Protein AF-D4ZJT2-F1 (afdb_monomer)

Mean predicted aligned error: 14.81 Å

Sequence (216 aa):
MASLSAKAKIELGSLLVNQDELAGLLALLPKEHLSNYPLLQKELFIKNPNTKNYNKALKDGNFSKNEYRDRIFARLDIFAYEIACSMNTDHLVERVILMAGDDMSIIDELQIEDIGAEVIQRVLMDLSANVRKQVQPKGDHPFLAERGRIDHKFWRHADKAHAAFVEGYSTQAALDAWCQLNLNTRCPQSFIRWTKSHEDPRSVMEWVEYAAREQA

Foldseek 3Di:
DDDDDPVRVVVVVVLVVVVVVVLVVVQPDDPVVCVVPVVSNVCSQVVDPVNVVVVVCCVVPVDHPVVVVVVVVVVVVVVLVVLLVVDPLVVLVVLVCVPQVPNVVVVVVDDCVSSDPVSVVVSVVRSVVSVVVVPPDPPPPLLNDPDDDDPLLCLLCLQVLLVVCVVPLLDQVSSQVVCCVPSVDGDDPVSSVVCVVPVGLVVVVVSVVSSPDDDD

Secondary structure (DSSP, 8-state):
-PPPPHHHHHHHHHHHH-HHHHHHHHTTS-GGGGTT-HHHHHHHHHH-HHHHHHHHHHHTTSS-HHHHHHHHHHHHHHHHHHHHTTS--HHHHHHHHHHHTT-HHHHHH--HHHH-HHHHHHHHHHHHHHHHHHHS-S---TTS-SSS---HHHHTTHHHHHHHHHTT--SHHHHHHHHHHHTSSPPPHHHHHHHHHSS-GGG-HHHHHHHH----

Radius of gyration: 25.69 Å; Cα contacts (8 Å, |Δi|>4): 124; chains: 1; bounding box: 57×56×59 Å

Structure (mmCIF, N/CA/C/O backbone):
data_AF-D4ZJT2-F1
#
_entry.id   AF-D4ZJT2-F1
#
loop_
_atom_site.group_PDB
_atom_site.id
_atom_site.type_symbol
_atom_site.label_atom_id
_atom_site.label_alt_id
_atom_site.label_comp_id
_atom_site.label_asym_id
_atom_site.label_entity_id
_atom_site.label_seq_id
_atom_site.pdbx_PDB_ins_code
_atom_site.Cartn_x
_atom_site.Cartn_y
_atom_site.Cartn_z
_atom_site.occupancy
_atom_site.B_iso_or_equiv
_atom_site.auth_seq_id
_atom_site.auth_comp_id
_atom_site.auth_asym_id
_atom_site.auth_atom_id
_atom_site.pdbx_PDB_model_num
ATOM 1 N N . MET A 1 1 ? 24.023 16.356 -9.517 1.00 46.50 1 MET A N 1
ATOM 2 C CA . MET A 1 1 ? 22.643 16.829 -9.771 1.00 46.50 1 MET A CA 1
ATOM 3 C C . MET A 1 1 ? 22.127 16.107 -10.997 1.00 46.50 1 MET A C 1
ATOM 5 O O . MET A 1 1 ? 22.803 16.156 -12.017 1.00 46.50 1 MET A O 1
ATOM 9 N N . ALA A 1 2 ? 20.989 15.422 -10.900 1.00 50.62 2 ALA A N 1
ATOM 10 C CA . ALA A 1 2 ? 20.346 14.836 -12.071 1.00 50.62 2 ALA A CA 1
ATOM 11 C C . ALA A 1 2 ? 19.917 15.963 -13.028 1.00 50.62 2 ALA A C 1
ATOM 13 O O . ALA A 1 2 ? 19.271 16.925 -12.609 1.00 50.62 2 ALA A O 1
ATOM 14 N N . SER A 1 3 ? 20.325 15.885 -14.294 1.00 75.94 3 SER A N 1
ATOM 15 C CA . SER A 1 3 ? 19.923 16.860 -15.309 1.00 75.94 3 SER A CA 1
ATOM 16 C C . SER A 1 3 ? 18.517 16.519 -15.790 1.00 75.94 3 SER A C 1
ATOM 18 O O . SER A 1 3 ? 18.300 15.456 -16.367 1.00 75.94 3 SER A O 1
ATOM 20 N N . LEU A 1 4 ? 17.559 17.416 -15.555 1.00 81.69 4 LEU A N 1
ATOM 21 C CA . LEU A 1 4 ? 16.195 17.253 -16.055 1.00 81.69 4 LEU A CA 1
ATOM 22 C C . LEU A 1 4 ? 16.169 17.302 -17.591 1.00 81.69 4 LEU A C 1
ATOM 24 O O . LEU A 1 4 ? 16.852 18.127 -18.212 1.00 81.69 4 LEU A O 1
ATOM 28 N N . SER A 1 5 ? 15.336 16.454 -18.199 1.00 90.69 5 SER A N 1
ATOM 29 C CA . SER A 1 5 ? 15.063 16.499 -19.639 1.00 90.69 5 SER A CA 1
ATOM 30 C C . SER A 1 5 ? 14.426 17.838 -20.035 1.00 90.69 5 SER A C 1
ATOM 32 O O . SER A 1 5 ? 13.847 18.539 -19.204 1.00 90.69 5 SER A O 1
ATOM 34 N N . ALA A 1 6 ? 14.508 18.213 -21.316 1.00 88.00 6 ALA A N 1
ATOM 35 C CA . ALA A 1 6 ? 13.924 19.470 -21.796 1.00 88.00 6 ALA A CA 1
ATOM 36 C C . ALA A 1 6 ? 12.411 19.560 -21.515 1.00 88.00 6 ALA A C 1
ATOM 38 O O . ALA A 1 6 ? 11.928 20.613 -21.112 1.00 88.00 6 ALA A O 1
ATOM 39 N N . LYS A 1 7 ? 11.687 18.441 -21.645 1.00 86.12 7 LYS A N 1
ATOM 40 C CA . LYS A 1 7 ? 10.256 18.356 -21.316 1.00 86.12 7 LYS A CA 1
ATOM 41 C C . LYS A 1 7 ? 10.005 18.538 -19.817 1.00 86.12 7 LYS A C 1
ATOM 43 O O . LYS A 1 7 ? 9.212 19.393 -19.445 1.00 86.12 7 LYS A O 1
ATOM 48 N N . ALA A 1 8 ? 10.764 17.842 -18.968 1.00 87.25 8 ALA A N 1
ATOM 49 C CA . ALA A 1 8 ? 10.643 17.970 -17.514 1.00 87.25 8 ALA A CA 1
ATOM 50 C C . ALA A 1 8 ? 10.973 19.391 -17.018 1.00 87.25 8 ALA A C 1
ATOM 52 O O . ALA A 1 8 ? 10.360 19.880 -16.074 1.00 87.25 8 ALA A O 1
ATOM 53 N N . LYS A 1 9 ? 11.911 20.095 -17.670 1.00 87.19 9 LYS A N 1
ATOM 54 C CA . LYS A 1 9 ? 12.203 21.511 -17.378 1.00 87.19 9 LYS A CA 1
ATOM 55 C C . LYS A 1 9 ? 11.035 22.432 -17.727 1.00 87.19 9 LYS A C 1
ATOM 57 O O . LYS A 1 9 ? 10.788 23.380 -16.988 1.00 87.19 9 LYS A O 1
ATOM 62 N N . ILE A 1 10 ? 10.336 22.165 -18.830 1.00 90.00 10 ILE A N 1
ATOM 63 C CA . ILE A 1 10 ? 9.152 22.931 -19.241 1.00 90.00 10 ILE A CA 1
ATOM 64 C C . ILE A 1 10 ? 8.001 22.693 -18.256 1.00 90.00 10 ILE A C 1
ATOM 66 O O . ILE A 1 10 ? 7.397 23.659 -17.801 1.00 90.00 10 ILE A O 1
ATOM 70 N N . GLU A 1 11 ? 7.744 21.442 -17.869 1.00 87.50 11 GLU A N 1
ATOM 71 C CA . GLU A 1 11 ? 6.718 21.095 -16.872 1.00 87.50 11 GLU A CA 1
ATOM 72 C C . GLU A 1 11 ? 7.017 21.722 -15.504 1.00 87.50 11 GLU A C 1
ATOM 74 O O . GLU A 1 11 ? 6.151 22.366 -14.913 1.00 87.50 11 GLU A O 1
ATOM 79 N N . LE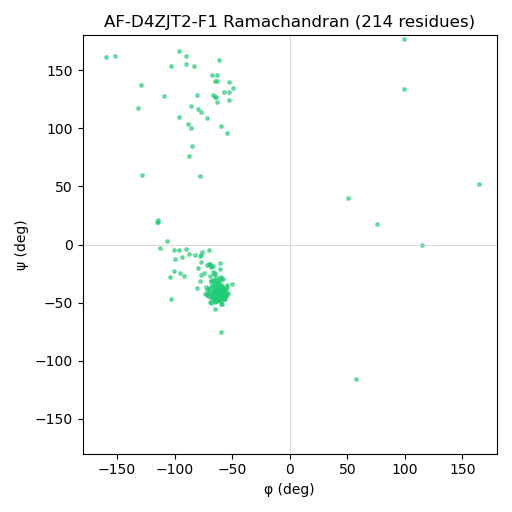U A 1 12 ? 8.267 21.628 -15.036 1.00 87.81 12 LEU A N 1
ATOM 80 C CA . LEU A 1 12 ? 8.698 22.290 -13.806 1.00 87.81 12 LEU A CA 1
ATOM 81 C C . LEU A 1 12 ? 8.547 23.814 -13.906 1.00 87.81 12 LEU A C 1
ATOM 83 O O . LEU A 1 12 ? 8.068 24.444 -12.969 1.00 87.81 12 LEU A O 1
ATOM 87 N N . GLY A 1 13 ? 8.923 24.411 -15.040 1.00 88.19 13 GLY A N 1
ATOM 88 C CA . GLY A 1 13 ? 8.736 25.839 -15.292 1.00 88.19 13 GLY A CA 1
ATOM 89 C C . GLY A 1 13 ? 7.264 26.252 -15.230 1.00 88.19 13 GLY A C 1
ATOM 90 O O . GLY A 1 13 ? 6.940 27.253 -14.596 1.00 88.19 13 GLY A O 1
ATOM 91 N N . SER A 1 14 ? 6.370 25.452 -15.815 1.00 90.19 14 SER A N 1
ATOM 92 C CA . SER A 1 14 ? 4.920 25.666 -15.755 1.00 90.19 14 SER A CA 1
ATOM 93 C C . SER A 1 14 ? 4.401 25.623 -14.317 1.00 90.19 14 SER A C 1
ATOM 95 O O . SER A 1 14 ? 3.669 26.520 -13.905 1.00 90.19 14 SER A O 1
ATOM 97 N N . LEU A 1 15 ? 4.828 24.633 -13.526 1.00 89.00 15 LEU A N 1
ATOM 98 C CA . LEU A 1 15 ? 4.449 24.507 -12.115 1.00 89.00 15 LEU A CA 1
ATOM 99 C C . LEU A 1 15 ? 4.957 25.669 -11.256 1.00 89.00 15 LEU A C 1
ATOM 101 O O . LEU A 1 15 ? 4.246 26.144 -10.379 1.00 89.00 15 LEU A O 1
ATOM 105 N N . LEU A 1 16 ? 6.172 26.161 -11.509 1.00 87.50 16 LEU A N 1
ATOM 106 C CA . LEU A 1 16 ? 6.724 27.305 -10.775 1.00 87.50 16 LEU A CA 1
ATOM 107 C C . LEU A 1 16 ? 5.959 28.608 -11.054 1.00 87.50 16 LEU A C 1
ATOM 109 O O . LEU A 1 16 ? 5.879 29.471 -10.1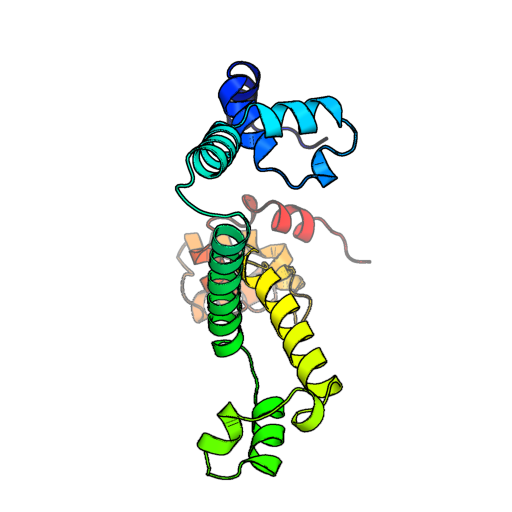78 1.00 87.50 16 LEU A O 1
ATOM 113 N N . VAL A 1 17 ? 5.398 28.751 -12.258 1.00 88.88 17 VAL A N 1
ATOM 114 C CA . VAL A 1 17 ? 4.553 29.894 -12.631 1.00 88.88 17 VAL A CA 1
ATOM 115 C C . VAL A 1 17 ? 3.123 29.715 -12.107 1.00 88.88 17 VAL A C 1
ATOM 117 O O . VAL A 1 17 ? 2.524 30.683 -11.638 1.00 88.88 17 VAL A O 1
ATOM 120 N N . ASN A 1 18 ? 2.585 28.491 -12.119 1.00 87.50 18 ASN A N 1
ATOM 121 C CA . ASN A 1 18 ? 1.259 28.173 -11.590 1.00 87.50 18 ASN A CA 1
ATOM 122 C C . ASN A 1 18 ? 1.303 27.837 -10.088 1.00 87.50 18 ASN A C 1
ATOM 124 O O . ASN A 1 18 ? 1.207 26.681 -9.668 1.00 87.50 18 ASN A O 1
ATOM 128 N N . GLN A 1 19 ? 1.444 28.878 -9.266 1.00 82.31 19 GLN A N 1
ATOM 129 C CA . GLN A 1 19 ? 1.634 28.739 -7.818 1.00 82.31 19 GLN A CA 1
ATOM 130 C C . GLN A 1 19 ? 0.473 28.037 -7.095 1.00 82.31 19 GLN A C 1
ATOM 132 O O . GLN A 1 19 ? 0.714 27.378 -6.085 1.00 82.31 19 GLN A O 1
ATOM 137 N N . ASP A 1 20 ? -0.759 28.135 -7.601 1.00 84.50 20 ASP A N 1
ATOM 138 C CA . ASP A 1 20 ? -1.928 27.483 -6.996 1.00 84.50 20 ASP A CA 1
ATOM 139 C C . ASP A 1 20 ? -1.900 25.963 -7.192 1.00 84.50 20 ASP A C 1
ATOM 141 O O . ASP A 1 20 ? -2.152 25.200 -6.256 1.00 84.50 20 ASP A O 1
ATOM 145 N N . GLU A 1 21 ? -1.543 25.513 -8.395 1.00 84.19 21 GLU A N 1
ATOM 146 C CA . GLU A 1 21 ? -1.369 24.094 -8.706 1.00 84.19 21 GLU A CA 1
ATOM 147 C C . GLU A 1 21 ? -0.197 23.505 -7.918 1.00 84.19 21 GLU A C 1
ATOM 149 O O . GL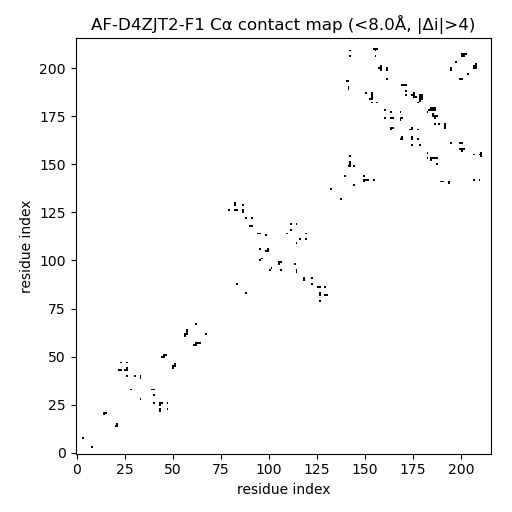U A 1 21 ? -0.332 22.459 -7.278 1.00 84.19 21 GLU A O 1
ATOM 154 N N . LEU A 1 22 ? 0.924 24.229 -7.869 1.00 86.81 22 LEU A N 1
ATOM 155 C CA . LEU A 1 22 ? 2.075 23.851 -7.059 1.00 86.81 22 LEU A CA 1
ATOM 156 C C . LEU A 1 22 ? 1.714 23.753 -5.572 1.00 86.81 22 LEU A C 1
ATOM 158 O O . LEU A 1 22 ? 2.068 22.773 -4.920 1.00 86.81 22 LEU A O 1
ATOM 162 N N . ALA A 1 23 ? 0.979 24.723 -5.026 1.00 85.81 23 ALA A N 1
ATOM 163 C CA . ALA A 1 23 ? 0.510 24.676 -3.644 1.00 85.81 23 ALA A CA 1
ATOM 164 C C . ALA A 1 23 ? -0.410 23.469 -3.395 1.00 85.81 23 ALA A C 1
ATOM 166 O O . ALA A 1 23 ? -0.280 22.797 -2.371 1.00 85.81 23 ALA A O 1
ATOM 167 N N . GLY A 1 24 ? -1.301 23.153 -4.340 1.00 84.44 24 GLY A N 1
ATOM 168 C CA . GLY A 1 24 ? -2.143 21.959 -4.289 1.00 84.44 24 GLY A CA 1
ATOM 169 C C . GLY A 1 24 ? -1.326 20.670 -4.191 1.00 84.44 24 GLY A C 1
ATOM 170 O O . GLY A 1 24 ? -1.589 19.847 -3.315 1.00 84.44 24 GLY A O 1
ATOM 171 N N . LEU A 1 25 ? -0.294 20.529 -5.026 1.00 85.69 25 LEU A N 1
ATOM 172 C CA . LEU A 1 25 ? 0.604 19.371 -5.018 1.00 85.69 25 LEU A CA 1
ATOM 173 C C . LEU A 1 25 ? 1.429 19.288 -3.729 1.00 85.69 25 LEU A C 1
ATOM 175 O O . LEU A 1 25 ? 1.495 18.232 -3.101 1.00 85.69 25 LEU A O 1
ATOM 179 N N . LEU A 1 26 ? 2.012 20.407 -3.292 1.00 89.06 26 LEU A N 1
ATOM 180 C CA . LEU A 1 26 ? 2.804 20.467 -2.061 1.00 89.06 26 LEU A CA 1
ATOM 181 C C . LEU A 1 26 ? 1.968 20.141 -0.816 1.00 89.06 26 LEU A C 1
ATOM 183 O O . LEU A 1 26 ? 2.491 19.559 0.132 1.00 89.06 26 LEU A O 1
ATOM 187 N N . ALA A 1 27 ? 0.674 20.477 -0.810 1.00 87.00 27 ALA A N 1
ATOM 188 C CA . ALA A 1 27 ? -0.228 20.174 0.301 1.00 87.00 27 ALA A CA 1
ATOM 189 C C . ALA A 1 27 ? -0.514 18.669 0.474 1.00 87.00 27 ALA A C 1
ATOM 191 O O . ALA A 1 27 ? -0.971 18.267 1.544 1.00 87.00 27 ALA A O 1
ATOM 192 N N . LEU A 1 28 ? -0.266 17.854 -0.558 1.00 86.69 28 LEU A N 1
ATOM 193 C CA . LEU A 1 28 ? -0.462 16.400 -0.535 1.00 86.69 28 LEU A CA 1
ATOM 194 C C . LEU A 1 28 ? 0.806 15.627 -0.153 1.00 86.69 28 LEU A C 1
ATOM 196 O O . LEU A 1 28 ? 0.731 14.423 0.095 1.00 86.69 28 LEU A O 1
ATOM 200 N N . LEU A 1 29 ? 1.963 16.291 -0.104 1.00 85.56 29 LEU A N 1
ATOM 201 C CA . LEU A 1 29 ? 3.210 15.641 0.280 1.00 85.56 29 LEU A CA 1
ATOM 202 C C . LEU A 1 29 ? 3.189 15.234 1.762 1.00 85.56 29 LEU A C 1
ATOM 204 O O . LEU A 1 29 ? 2.652 15.970 2.600 1.00 85.56 29 LEU A O 1
ATOM 208 N N . PRO A 1 30 ? 3.830 14.103 2.117 1.00 83.44 30 PRO A N 1
ATOM 209 C CA . PRO A 1 30 ? 4.096 13.777 3.510 1.00 83.44 30 PRO A CA 1
ATOM 210 C C . PRO A 1 30 ? 4.803 14.937 4.217 1.00 83.44 30 PRO A C 1
ATOM 212 O O . PRO A 1 30 ? 5.673 15.614 3.658 1.00 83.44 30 PRO A O 1
ATOM 215 N N . LYS A 1 31 ? 4.400 15.181 5.464 1.00 80.06 31 LYS A N 1
ATOM 216 C CA . LYS A 1 31 ? 4.790 16.361 6.245 1.00 80.06 31 LYS A CA 1
ATOM 217 C C . LYS A 1 31 ? 6.302 16.487 6.413 1.00 80.06 31 LYS A C 1
ATOM 219 O O . LYS A 1 31 ? 6.824 17.595 6.513 1.00 80.06 31 LYS A O 1
ATOM 224 N N . GLU A 1 32 ? 6.984 15.356 6.423 1.00 86.19 32 GLU A N 1
ATOM 225 C CA . GLU A 1 32 ? 8.414 15.198 6.629 1.00 86.19 32 GLU A CA 1
ATOM 226 C C . GLU A 1 32 ? 9.220 15.845 5.491 1.00 86.19 32 GLU A C 1
ATOM 228 O O . GLU A 1 32 ? 10.284 16.416 5.741 1.00 86.19 32 GLU A O 1
ATOM 233 N N . HIS A 1 33 ? 8.683 15.853 4.264 1.00 85.56 33 HIS A N 1
ATOM 234 C CA . HIS A 1 33 ? 9.339 16.449 3.093 1.00 85.56 33 HIS A CA 1
ATOM 235 C C . HIS A 1 33 ? 9.357 17.983 3.114 1.00 85.56 33 HIS A C 1
ATOM 237 O O . HIS A 1 33 ? 10.158 18.594 2.412 1.00 85.56 33 HIS A O 1
ATOM 243 N N . LEU A 1 34 ? 8.511 18.612 3.937 1.00 87.75 34 LEU A N 1
ATOM 244 C CA . LEU A 1 34 ? 8.467 20.064 4.141 1.00 87.75 34 LEU A CA 1
ATOM 245 C C . LEU A 1 34 ? 8.868 20.463 5.569 1.00 87.75 34 LEU A C 1
ATOM 247 O O . LEU A 1 34 ? 8.571 21.574 6.005 1.00 87.75 34 LEU A O 1
ATOM 251 N N . SER A 1 35 ? 9.567 19.585 6.295 1.00 89.06 35 SER A N 1
ATOM 252 C CA . SER A 1 35 ? 10.006 19.810 7.683 1.00 89.06 35 SER A CA 1
ATOM 253 C C . SER A 1 35 ? 10.808 21.104 7.874 1.00 89.06 35 SER A C 1
ATOM 255 O O . SER A 1 35 ? 10.631 21.797 8.874 1.00 89.06 35 SER A O 1
ATOM 257 N N . ASN A 1 36 ? 11.617 21.487 6.882 1.00 93.38 36 ASN A N 1
ATOM 258 C CA . ASN A 1 36 ? 12.394 22.732 6.893 1.00 93.38 36 ASN A CA 1
ATOM 259 C C . ASN A 1 36 ? 11.558 23.996 6.596 1.00 93.38 36 ASN A C 1
ATOM 261 O O . ASN A 1 36 ? 12.069 25.109 6.702 1.00 93.38 36 ASN A O 1
ATOM 265 N N . TYR A 1 37 ? 10.278 23.849 6.235 1.00 91.31 37 TYR A N 1
ATOM 266 C CA . TYR A 1 37 ? 9.381 24.939 5.833 1.00 91.31 37 TYR A CA 1
ATOM 267 C C . TYR A 1 37 ? 8.055 24.921 6.626 1.00 91.31 37 TYR A C 1
ATOM 269 O O . TYR A 1 37 ? 6.971 24.838 6.038 1.00 91.31 37 TYR A O 1
ATOM 277 N N . PRO A 1 38 ? 8.086 25.044 7.967 1.00 90.75 38 PRO A N 1
ATOM 278 C CA . PRO A 1 38 ? 6.904 24.864 8.820 1.00 90.75 38 PRO A CA 1
ATOM 279 C C . PRO A 1 38 ? 5.793 25.900 8.572 1.00 90.75 38 PRO A C 1
ATOM 281 O O . PRO A 1 38 ? 4.606 25.587 8.680 1.00 90.75 38 PRO A O 1
ATOM 284 N N . LEU A 1 39 ? 6.153 27.137 8.208 1.00 91.25 39 LEU A N 1
ATOM 285 C CA . LEU A 1 39 ? 5.176 28.178 7.863 1.00 91.25 39 LEU A CA 1
ATOM 286 C C . LEU A 1 39 ? 4.431 27.843 6.570 1.00 91.25 39 LEU A C 1
ATOM 288 O O . LEU A 1 39 ? 3.207 27.952 6.525 1.00 91.25 39 LEU A O 1
ATOM 292 N N . LEU A 1 40 ? 5.163 27.384 5.551 1.00 88.38 40 LEU A N 1
ATOM 293 C CA . LEU A 1 40 ? 4.583 26.943 4.286 1.00 88.38 40 LEU A CA 1
ATOM 294 C C . LEU A 1 40 ? 3.638 25.765 4.526 1.00 88.38 40 LEU A C 1
ATOM 296 O O . LEU A 1 40 ? 2.499 25.799 4.082 1.00 88.38 40 LEU A O 1
ATOM 300 N N . GLN A 1 41 ? 4.061 24.771 5.306 1.00 89.00 41 GLN A N 1
ATOM 301 C CA . GLN A 1 41 ? 3.227 23.624 5.660 1.00 89.00 41 GLN A CA 1
ATOM 302 C C . GLN A 1 41 ? 1.903 24.039 6.324 1.00 89.00 41 GLN A C 1
ATOM 304 O O . GLN A 1 41 ? 0.835 23.534 5.966 1.00 8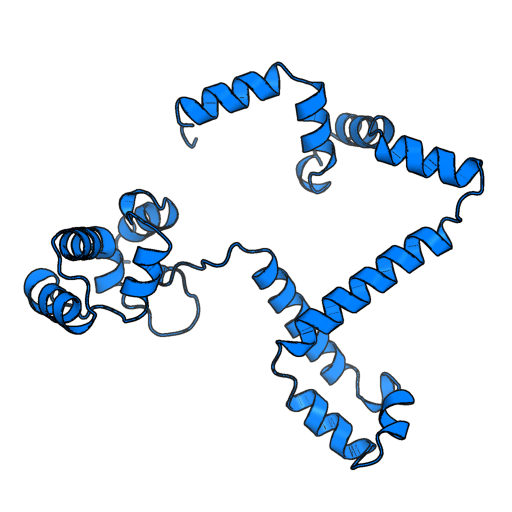9.00 41 GLN A O 1
ATOM 309 N N . LYS A 1 42 ? 1.958 24.975 7.280 1.00 89.06 42 LYS A N 1
ATOM 310 C CA . LYS A 1 42 ? 0.765 25.495 7.958 1.00 89.06 42 LYS A CA 1
ATOM 311 C C . LYS A 1 42 ? -0.165 26.220 6.982 1.00 89.06 42 LYS A C 1
ATOM 313 O O . LYS A 1 42 ? -1.370 25.971 6.993 1.00 89.06 42 LYS A O 1
ATOM 318 N N . GLU A 1 43 ? 0.384 27.093 6.143 1.00 89.50 43 GLU A N 1
ATOM 319 C CA . GLU A 1 43 ? -0.375 27.847 5.141 1.00 89.50 43 GLU A CA 1
ATOM 320 C C . GLU A 1 43 ? -1.027 26.929 4.103 1.00 89.50 43 GLU A C 1
ATOM 322 O O . GLU A 1 43 ? -2.224 27.064 3.847 1.00 89.50 43 GLU A O 1
ATOM 327 N N . LEU A 1 44 ? -0.285 25.953 3.569 1.00 90.44 44 LEU A N 1
ATOM 328 C CA . LEU A 1 44 ? -0.794 24.957 2.623 1.00 90.44 44 LEU A CA 1
ATOM 329 C C . LEU A 1 44 ? -1.981 24.191 3.210 1.00 90.44 44 LEU A C 1
ATOM 331 O O . LEU A 1 44 ? -3.013 24.051 2.556 1.00 90.44 44 LEU A O 1
ATOM 335 N N . PHE A 1 45 ? -1.881 23.761 4.471 1.00 87.00 45 PHE A N 1
ATOM 336 C CA . PHE A 1 45 ? -2.964 23.048 5.141 1.00 87.00 45 PHE A CA 1
ATOM 337 C C . PHE A 1 45 ? -4.210 23.923 5.350 1.00 87.00 45 PHE A C 1
ATOM 339 O O . PHE A 1 45 ? -5.321 23.484 5.057 1.00 87.00 45 PHE A O 1
ATOM 346 N N . ILE A 1 46 ? -4.041 25.158 5.841 1.00 86.31 46 ILE A N 1
ATOM 347 C CA . ILE A 1 46 ? -5.152 26.084 6.130 1.00 86.31 46 ILE A CA 1
ATOM 348 C C . ILE A 1 46 ? -5.842 26.546 4.843 1.00 86.31 46 ILE A C 1
ATOM 350 O O . ILE A 1 46 ? -7.069 26.689 4.805 1.00 86.31 46 ILE A O 1
ATOM 354 N N . LYS A 1 47 ? -5.067 26.820 3.791 1.00 85.81 47 LYS A N 1
ATOM 355 C CA . LYS A 1 47 ? -5.600 27.345 2.533 1.00 85.81 47 LYS A CA 1
ATOM 356 C C . LYS A 1 47 ? -6.222 26.272 1.650 1.00 85.81 47 LYS A C 1
ATOM 358 O O . LYS A 1 47 ? -7.072 26.644 0.837 1.00 85.81 47 LYS A O 1
ATOM 363 N N . ASN A 1 48 ? -5.885 24.996 1.856 1.00 87.38 48 ASN A N 1
ATOM 364 C CA . ASN A 1 48 ? -6.447 23.878 1.105 1.00 87.38 48 ASN A CA 1
ATOM 365 C C . ASN A 1 48 ? -7.996 23.899 1.135 1.00 87.38 48 ASN A C 1
ATOM 367 O O . ASN A 1 48 ? -8.592 23.905 2.222 1.00 87.38 48 ASN A O 1
ATOM 371 N N . PRO A 1 49 ? -8.668 23.897 -0.034 1.00 88.81 49 PRO A N 1
ATOM 372 C CA . PRO A 1 49 ? -10.128 23.932 -0.117 1.00 88.81 49 PRO A CA 1
ATOM 373 C C . PRO A 1 49 ? -10.817 22.807 0.664 1.00 88.81 49 PRO A C 1
ATOM 375 O O . PRO A 1 49 ? -11.821 23.052 1.332 1.00 88.81 49 PRO A O 1
ATOM 378 N N . ASN A 1 50 ? -10.252 21.597 0.662 1.00 90.81 50 ASN A N 1
ATOM 379 C CA . ASN A 1 50 ? -10.836 20.450 1.355 1.00 90.81 50 ASN A CA 1
ATOM 380 C C . ASN A 1 50 ? -10.750 20.604 2.876 1.00 90.81 50 ASN A C 1
ATOM 382 O O . ASN A 1 50 ? -11.714 20.293 3.572 1.00 90.81 50 ASN A O 1
ATOM 386 N N . THR A 1 51 ? -9.662 21.175 3.400 1.00 91.00 51 THR A N 1
ATOM 387 C CA . THR A 1 51 ? -9.552 21.507 4.830 1.00 91.00 51 THR A CA 1
ATOM 388 C C . THR A 1 51 ? -10.589 22.552 5.240 1.00 91.00 51 THR A C 1
ATOM 390 O O . THR A 1 51 ? -11.211 22.437 6.300 1.00 91.00 51 THR A O 1
ATOM 393 N N . LYS A 1 52 ? -10.812 23.578 4.408 1.00 93.12 52 LYS A N 1
ATOM 394 C CA . LYS A 1 52 ? -11.849 24.592 4.657 1.00 93.12 52 LYS A CA 1
ATOM 395 C C . LYS A 1 52 ? -13.244 23.970 4.659 1.00 93.12 52 LYS A C 1
ATOM 397 O O . LYS A 1 52 ? -14.006 24.217 5.592 1.00 93.12 52 LYS A O 1
ATOM 402 N N . ASN A 1 53 ? -13.543 23.134 3.668 1.00 94.44 53 ASN A N 1
ATOM 403 C CA . ASN A 1 53 ? -14.824 22.440 3.547 1.00 94.44 53 ASN A CA 1
ATOM 404 C C . ASN A 1 53 ? -15.069 21.487 4.721 1.00 94.44 53 ASN A C 1
ATOM 406 O O . ASN A 1 53 ? -16.157 21.497 5.286 1.00 94.44 53 ASN A O 1
ATOM 410 N N . TYR A 1 54 ? -14.049 20.741 5.150 1.00 95.00 54 TYR A N 1
ATOM 411 C CA . TYR A 1 54 ? -14.106 19.889 6.337 1.00 95.00 54 TYR A CA 1
ATOM 412 C C . TYR A 1 54 ? -14.435 20.694 7.601 1.00 95.00 54 TYR A C 1
ATOM 414 O O . TYR A 1 54 ? -15.385 20.381 8.315 1.00 95.00 54 TYR A O 1
ATOM 422 N N . ASN A 1 55 ? -13.703 21.783 7.858 1.00 94.75 55 ASN A N 1
ATOM 423 C CA . ASN A 1 55 ? -13.949 22.622 9.033 1.00 94.75 55 ASN A CA 1
ATOM 424 C C . ASN A 1 55 ? -15.322 23.300 8.995 1.00 94.75 55 ASN A C 1
ATOM 426 O O . ASN A 1 55 ? -15.936 23.489 10.043 1.00 94.75 55 ASN A O 1
ATOM 430 N N . LYS A 1 56 ? -15.796 23.678 7.805 1.00 96.38 56 LYS A N 1
ATOM 431 C CA . LYS A 1 56 ? -17.145 24.207 7.616 1.00 96.38 56 LYS A CA 1
ATOM 432 C C . LYS A 1 56 ? -18.195 23.136 7.924 1.00 96.38 56 LYS A C 1
ATOM 434 O O . LYS A 1 56 ? -19.058 23.385 8.749 1.00 96.38 56 LYS A O 1
ATOM 439 N N . ALA A 1 57 ? -18.065 21.934 7.366 1.00 96.25 57 ALA A N 1
ATOM 440 C CA . ALA A 1 57 ? -18.990 20.827 7.605 1.00 96.25 57 ALA A CA 1
ATOM 441 C C . ALA A 1 57 ? -19.089 20.433 9.091 1.00 96.25 57 ALA A C 1
ATOM 443 O O . ALA A 1 57 ? -20.181 20.126 9.561 1.00 96.25 57 ALA A O 1
ATOM 444 N N . LEU A 1 58 ? -17.982 20.515 9.842 1.00 96.56 58 LEU A N 1
ATOM 445 C CA . LEU A 1 58 ? -17.995 20.334 11.298 1.00 96.56 58 LEU A CA 1
ATOM 446 C C . LEU A 1 58 ? -18.780 21.430 12.032 1.00 96.56 58 LEU A C 1
ATOM 448 O O . LEU A 1 58 ? -19.473 21.138 13.000 1.00 96.56 58 LEU A O 1
ATOM 452 N N . LYS A 1 59 ? -18.642 22.695 11.610 1.00 96.56 59 LYS A N 1
ATOM 453 C CA . LYS A 1 59 ? -19.371 23.827 12.210 1.00 96.56 59 LYS A CA 1
ATOM 454 C C . LYS A 1 59 ? -20.858 23.783 11.877 1.00 96.56 59 LYS A C 1
ATOM 456 O O . LYS A 1 59 ? -21.672 24.099 12.735 1.00 96.56 59 LYS A O 1
ATOM 461 N N . ASP A 1 60 ? -21.176 23.377 10.654 1.00 97.06 60 ASP A N 1
ATOM 462 C CA . ASP A 1 60 ? -22.540 23.269 10.138 1.00 97.06 60 ASP A CA 1
ATOM 463 C C . ASP A 1 60 ? -23.258 22.012 10.674 1.00 97.06 60 ASP A C 1
ATOM 465 O O . ASP A 1 60 ? -24.461 21.864 10.488 1.00 97.06 60 ASP A O 1
ATOM 469 N N . GLY A 1 61 ? -22.540 21.112 11.361 1.00 95.44 61 GLY A N 1
ATOM 470 C CA . GLY A 1 61 ? -23.107 19.906 11.966 1.00 95.44 61 GLY A CA 1
ATOM 471 C C . GLY A 1 61 ? -23.426 18.789 10.970 1.00 95.44 61 GLY A C 1
ATOM 472 O O . GLY A 1 61 ? -24.166 17.873 11.310 1.00 95.44 61 GLY A O 1
ATOM 473 N N . ASN A 1 62 ? -22.863 18.833 9.757 1.00 96.44 62 ASN A N 1
ATOM 474 C CA . ASN A 1 62 ? -23.095 17.809 8.729 1.00 96.44 62 ASN A CA 1
ATOM 475 C C . ASN A 1 62 ? -22.551 16.432 9.143 1.00 96.44 62 ASN A C 1
ATOM 477 O O . ASN A 1 62 ? -23.064 15.406 8.706 1.00 96.44 62 ASN A O 1
ATOM 481 N N . PHE A 1 63 ? -21.477 16.423 9.935 1.00 96.50 63 PHE A N 1
ATOM 482 C CA . PHE A 1 63 ? -20.910 15.251 10.596 1.00 96.50 63 PHE A CA 1
ATOM 483 C C . PHE A 1 63 ? -20.037 15.697 11.775 1.00 96.50 63 PHE A C 1
ATOM 485 O O . PHE A 1 63 ? -19.563 16.834 11.839 1.00 96.50 63 PHE A O 1
ATOM 492 N N . SER A 1 64 ? -19.773 14.779 12.694 1.00 96.62 64 SER A N 1
ATOM 493 C CA . SER A 1 64 ? -18.832 14.936 13.797 1.00 96.62 64 SER A CA 1
ATOM 494 C C . SER A 1 64 ? -17.420 14.478 13.419 1.00 96.62 64 SER A C 1
ATOM 496 O O . SER A 1 64 ? -17.195 13.713 12.478 1.00 96.62 64 SER A O 1
ATOM 498 N N . LYS A 1 65 ? -16.428 14.909 14.209 1.00 96.00 65 LYS A N 1
ATOM 499 C CA . LYS A 1 65 ? -15.042 14.436 14.056 1.00 96.00 65 LYS A CA 1
ATOM 500 C C . LYS A 1 65 ? -14.917 12.922 14.243 1.00 96.00 65 LYS A C 1
ATOM 502 O O . LYS A 1 65 ? -14.072 12.313 13.592 1.00 96.00 65 LYS A O 1
ATOM 507 N N . ASN A 1 66 ? -15.729 12.342 15.129 1.00 96.75 66 ASN A N 1
ATOM 508 C CA . ASN A 1 66 ? -15.713 10.906 15.389 1.00 96.75 66 ASN A CA 1
ATOM 509 C C . ASN A 1 66 ? -16.241 10.147 14.175 1.00 96.75 66 ASN A C 1
ATOM 511 O O . ASN A 1 66 ? -15.508 9.328 13.645 1.00 96.75 66 ASN A O 1
ATOM 515 N N . GLU A 1 67 ? -17.404 10.522 13.638 1.00 95.62 67 GLU A N 1
ATOM 516 C CA . GLU A 1 67 ? -17.952 9.881 12.433 1.00 95.62 67 GLU A CA 1
ATOM 517 C C . GLU A 1 67 ? -16.990 9.972 11.245 1.00 95.62 67 GLU A C 1
ATOM 519 O O . GLU A 1 67 ? -16.793 8.994 10.526 1.00 95.62 67 GLU A O 1
ATOM 524 N N . TYR A 1 68 ? -16.345 11.126 11.047 1.00 96.88 68 TYR A N 1
ATOM 525 C CA . TYR A 1 68 ? -15.354 11.281 9.983 1.00 96.88 68 TYR A CA 1
ATOM 526 C C . TYR A 1 68 ? -14.160 10.331 10.168 1.00 96.88 68 TYR A C 1
ATOM 528 O O . TYR A 1 68 ? -13.708 9.697 9.214 1.00 96.88 68 TYR A O 1
ATOM 536 N N . ARG A 1 69 ? -13.660 10.197 11.403 1.00 95.88 69 ARG A N 1
ATOM 537 C CA . ARG A 1 69 ? -12.569 9.276 11.744 1.00 95.88 69 ARG A CA 1
ATOM 538 C C . ARG A 1 69 ? -12.990 7.814 11.601 1.00 95.88 69 ARG A C 1
ATOM 540 O O . ARG A 1 69 ? -12.226 7.028 11.052 1.00 95.88 69 ARG A O 1
ATOM 547 N N . ASP A 1 70 ? -14.193 7.465 12.030 1.00 95.81 70 ASP A N 1
ATOM 548 C CA . ASP A 1 70 ? -14.712 6.100 11.961 1.00 95.81 70 ASP A CA 1
ATOM 549 C C . ASP A 1 70 ? -14.854 5.653 10.502 1.00 95.81 70 ASP A C 1
ATOM 551 O O . ASP A 1 70 ? -14.491 4.533 10.156 1.00 95.81 70 ASP A O 1
ATOM 555 N N . ARG A 1 71 ? -15.266 6.558 9.603 1.00 94.69 71 ARG A N 1
ATOM 556 C CA . ARG A 1 71 ? -15.273 6.299 8.153 1.00 94.69 71 ARG A CA 1
ATOM 557 C C . ARG A 1 71 ? -13.873 6.064 7.586 1.00 94.69 71 ARG A C 1
ATOM 559 O O . ARG A 1 71 ? -13.718 5.209 6.716 1.00 94.69 71 ARG A O 1
ATOM 566 N N . ILE A 1 72 ? -12.862 6.792 8.069 1.00 94.06 72 ILE A N 1
ATOM 567 C CA . ILE A 1 72 ? -11.462 6.545 7.692 1.00 94.06 72 ILE A CA 1
ATOM 568 C C . ILE A 1 72 ? -11.038 5.152 8.162 1.00 94.06 72 ILE A C 1
ATOM 570 O O . ILE A 1 72 ? -10.505 4.385 7.366 1.00 94.06 72 ILE A O 1
ATOM 574 N N . PHE A 1 73 ? -11.301 4.804 9.422 1.00 95.88 73 PHE A N 1
ATOM 575 C CA . PHE A 1 73 ? -10.918 3.510 9.987 1.00 95.88 73 PHE A CA 1
ATOM 576 C C . PHE A 1 73 ? -11.632 2.341 9.318 1.00 95.88 73 PHE A C 1
ATOM 578 O O . PHE A 1 73 ? -10.967 1.380 8.955 1.00 95.88 73 PHE A O 1
ATOM 585 N N . ALA A 1 74 ? -12.928 2.460 9.030 1.00 92.75 74 ALA A N 1
ATOM 586 C CA . ALA A 1 74 ? -13.659 1.458 8.261 1.00 92.75 74 ALA A CA 1
ATOM 587 C C . ALA A 1 74 ? -13.043 1.240 6.870 1.00 92.75 74 ALA A C 1
ATOM 589 O O . ALA A 1 74 ? -12.985 0.118 6.374 1.00 92.75 74 ALA A O 1
ATOM 590 N N . ARG A 1 75 ? -12.533 2.299 6.222 1.00 93.44 75 ARG A N 1
ATOM 591 C CA . ARG A 1 75 ? -11.844 2.136 4.938 1.00 93.44 75 ARG A CA 1
ATOM 592 C C . ARG A 1 75 ? -10.474 1.472 5.090 1.00 93.44 75 ARG A C 1
ATOM 594 O O . ARG A 1 75 ? -10.118 0.662 4.238 1.00 93.44 75 ARG A O 1
ATOM 601 N N . LEU A 1 76 ? -9.727 1.807 6.144 1.00 91.50 76 LEU A N 1
ATOM 602 C CA . LEU A 1 76 ? -8.451 1.154 6.456 1.00 91.50 76 LEU A CA 1
ATOM 603 C C . LEU A 1 76 ? -8.634 -0.334 6.769 1.00 91.50 76 LEU A C 1
ATOM 605 O O . LEU A 1 76 ? -7.817 -1.133 6.325 1.00 91.50 76 LEU A O 1
ATOM 609 N N . ASP A 1 77 ? -9.708 -0.693 7.468 1.00 91.56 77 ASP A N 1
ATOM 610 C CA . ASP A 1 77 ? -10.074 -2.078 7.765 1.00 91.56 77 ASP A CA 1
ATOM 611 C C . ASP A 1 77 ? -10.309 -2.881 6.476 1.00 91.56 77 ASP A C 1
ATOM 613 O O . ASP A 1 77 ? -9.683 -3.915 6.256 1.00 91.56 77 ASP A O 1
ATOM 617 N N . ILE A 1 78 ? -11.081 -2.326 5.532 1.00 90.38 78 ILE A N 1
ATOM 618 C CA . ILE A 1 78 ? -11.282 -2.951 4.214 1.00 90.38 78 ILE A CA 1
ATOM 619 C C . ILE A 1 78 ? -9.949 -3.136 3.471 1.00 90.38 78 ILE A C 1
ATOM 621 O O . ILE A 1 78 ? -9.709 -4.202 2.910 1.00 90.38 78 ILE A O 1
ATOM 625 N N . PHE A 1 79 ? -9.062 -2.133 3.470 1.00 87.56 79 PHE A N 1
ATOM 626 C CA . PHE A 1 79 ? -7.745 -2.274 2.836 1.00 87.56 79 PHE A CA 1
ATOM 627 C C . PHE A 1 79 ? -6.892 -3.360 3.496 1.00 87.56 79 PHE A C 1
ATOM 629 O O . PHE A 1 79 ? -6.218 -4.120 2.803 1.00 87.56 79 PHE A O 1
ATOM 636 N N . ALA A 1 80 ? -6.909 -3.435 4.826 1.00 90.12 80 ALA A N 1
ATOM 637 C CA . ALA A 1 80 ? -6.189 -4.457 5.568 1.00 90.12 80 ALA A CA 1
ATOM 638 C C . ALA A 1 80 ? -6.722 -5.855 5.230 1.00 90.12 80 ALA A C 1
ATOM 640 O O . ALA A 1 80 ? -5.924 -6.745 4.941 1.00 90.12 80 ALA A O 1
ATOM 641 N N . TYR A 1 81 ? -8.045 -6.023 5.177 1.00 88.81 81 TYR A N 1
ATOM 642 C CA . TYR A 1 81 ? -8.697 -7.266 4.772 1.00 88.81 81 TYR A CA 1
ATOM 643 C C . TYR A 1 81 ? -8.317 -7.684 3.344 1.00 88.81 81 TYR A C 1
ATOM 645 O O . TYR A 1 81 ? -7.845 -8.800 3.134 1.00 88.81 81 TYR A O 1
ATOM 653 N N . GLU A 1 82 ? -8.438 -6.777 2.367 1.00 87.50 82 GLU A N 1
ATOM 654 C CA . GLU A 1 82 ? -8.077 -7.037 0.964 1.00 87.50 82 GLU A CA 1
ATOM 655 C C . GLU A 1 82 ? -6.613 -7.493 0.825 1.00 87.50 82 GLU A C 1
ATOM 657 O O . GLU A 1 82 ? -6.310 -8.426 0.077 1.00 87.50 82 GLU A O 1
ATOM 662 N N . ILE A 1 83 ? -5.695 -6.868 1.572 1.00 87.06 83 ILE A N 1
ATOM 663 C CA . ILE A 1 83 ? -4.280 -7.257 1.594 1.00 87.06 83 ILE A CA 1
ATOM 664 C C . ILE A 1 83 ? -4.106 -8.614 2.279 1.00 87.06 83 ILE A C 1
ATOM 666 O O . ILE A 1 83 ? -3.407 -9.471 1.734 1.00 87.06 83 ILE A O 1
ATOM 670 N N . ALA A 1 84 ? -4.750 -8.836 3.425 1.00 88.31 84 ALA A N 1
ATOM 671 C CA . ALA A 1 84 ? -4.665 -10.082 4.181 1.00 88.31 84 ALA A CA 1
ATOM 672 C C . ALA A 1 84 ? -5.135 -11.291 3.359 1.00 88.31 84 ALA A C 1
ATOM 674 O O . ALA A 1 84 ? -4.475 -12.326 3.383 1.00 88.31 84 ALA A O 1
ATOM 675 N N . CYS A 1 85 ? -6.186 -11.146 2.543 1.00 86.88 85 CYS A N 1
ATOM 676 C CA . CYS A 1 85 ? -6.641 -12.192 1.620 1.00 86.88 85 CYS A CA 1
ATOM 677 C C . CYS A 1 85 ? -5.584 -12.610 0.580 1.00 86.88 85 CYS A C 1
ATOM 679 O O . CYS A 1 85 ? -5.686 -13.691 0.005 1.00 86.88 85 CYS A O 1
ATOM 681 N N . SER A 1 86 ? -4.582 -11.767 0.312 1.00 83.88 86 SER A N 1
ATOM 682 C CA . SER A 1 86 ? -3.483 -12.060 -0.620 1.00 83.88 86 SER A CA 1
ATOM 683 C C . SER A 1 86 ? -2.214 -12.598 0.058 1.00 83.88 86 SER A C 1
ATOM 685 O O . SER A 1 86 ? -1.244 -12.940 -0.622 1.00 83.88 86 SER A O 1
ATOM 687 N N . MET A 1 87 ? -2.199 -12.656 1.391 1.00 88.06 87 MET A N 1
ATOM 688 C CA . MET A 1 87 ? -1.071 -13.123 2.194 1.00 88.06 87 MET A CA 1
ATOM 689 C C . MET A 1 87 ? -1.155 -14.631 2.452 1.00 88.06 87 MET A C 1
ATOM 691 O O . MET A 1 87 ? -2.236 -15.209 2.466 1.00 88.06 87 MET A O 1
ATOM 695 N N . ASN A 1 88 ? -0.012 -15.275 2.713 1.00 87.75 88 ASN A N 1
ATOM 696 C CA . ASN A 1 88 ? -0.032 -16.606 3.321 1.00 87.75 88 ASN A CA 1
ATOM 697 C C . ASN A 1 88 ? -0.329 -16.451 4.822 1.00 87.75 88 ASN A C 1
ATOM 699 O O . ASN A 1 88 ? 0.488 -15.899 5.564 1.00 87.75 88 ASN A O 1
ATOM 703 N N . THR A 1 89 ? -1.484 -16.953 5.251 1.00 92.12 89 THR A N 1
ATOM 704 C CA . THR A 1 89 ? -1.959 -16.914 6.639 1.00 92.12 89 THR A CA 1
ATOM 705 C C . THR A 1 89 ? -2.089 -18.310 7.255 1.00 92.12 89 THR A C 1
ATOM 707 O O . THR A 1 89 ? -2.737 -18.455 8.287 1.00 92.12 89 THR A O 1
ATOM 710 N N . ASP A 1 90 ? -1.428 -19.329 6.691 1.00 93.19 90 ASP A N 1
ATOM 711 C CA . ASP A 1 90 ? -1.566 -20.732 7.121 1.00 93.19 90 ASP A CA 1
ATOM 712 C C . ASP A 1 90 ? -1.271 -20.897 8.618 1.00 93.19 90 ASP A C 1
ATOM 714 O O . ASP A 1 90 ? -2.026 -21.532 9.338 1.00 93.19 90 ASP A O 1
ATOM 718 N N . HIS A 1 91 ? -0.239 -20.221 9.121 1.00 92.00 91 HIS A N 1
ATOM 719 C CA . HIS A 1 91 ? 0.121 -20.221 10.543 1.00 92.00 91 HIS A CA 1
ATOM 720 C C . HIS A 1 91 ? -0.968 -19.636 11.468 1.00 92.00 91 HIS A C 1
ATOM 722 O O . HIS A 1 91 ? -1.097 -20.063 12.615 1.00 92.00 91 HIS A O 1
ATOM 728 N N . LEU A 1 92 ? -1.738 -18.645 11.000 1.00 94.62 92 LEU A N 1
ATOM 729 C CA . LEU A 1 92 ? -2.881 -18.101 11.738 1.00 94.62 92 LEU A CA 1
ATOM 730 C C . LEU A 1 92 ? -4.038 -19.100 11.707 1.00 94.62 92 LEU A C 1
ATOM 732 O O . LEU A 1 92 ? -4.661 -19.338 12.736 1.00 94.62 92 LEU A O 1
ATOM 736 N N . VAL A 1 93 ? -4.293 -19.716 10.551 1.00 94.81 93 VAL A N 1
ATOM 737 C CA . VAL A 1 93 ? -5.329 -20.744 10.394 1.00 94.81 93 VAL A CA 1
ATOM 738 C C . VAL A 1 93 ? -5.025 -21.957 11.275 1.00 94.81 93 VAL A C 1
ATOM 740 O O . VAL A 1 93 ? -5.890 -22.377 12.033 1.00 94.81 93 VAL A O 1
ATOM 743 N N . GLU A 1 94 ? -3.791 -22.464 11.265 1.00 94.88 94 GLU A N 1
ATOM 744 C CA . GLU A 1 94 ? -3.320 -23.534 12.154 1.00 94.88 94 GLU A CA 1
ATOM 745 C C . GLU A 1 94 ? -3.566 -23.187 13.626 1.00 94.88 94 GLU A C 1
ATOM 747 O O . GLU A 1 94 ? -4.031 -24.028 14.394 1.00 94.88 94 GLU A O 1
ATOM 752 N N . ARG A 1 95 ? -3.311 -21.933 14.020 1.00 93.31 95 ARG A N 1
ATOM 753 C CA . ARG A 1 95 ? -3.577 -21.453 15.378 1.00 93.31 95 ARG A CA 1
ATOM 754 C C . ARG A 1 95 ? -5.076 -21.431 15.691 1.00 93.31 95 ARG A C 1
ATOM 756 O O . ARG A 1 95 ? -5.460 -21.928 16.745 1.00 93.31 95 ARG A O 1
ATOM 763 N N . VAL A 1 96 ? -5.907 -20.897 14.795 1.00 94.81 96 VAL A N 1
ATOM 764 C CA . VAL A 1 96 ? -7.372 -20.805 14.953 1.00 94.81 96 VAL A CA 1
ATOM 765 C C . VAL A 1 96 ? -8.032 -22.183 14.992 1.00 94.81 96 VAL A C 1
ATOM 767 O O . VAL A 1 96 ? -8.897 -22.405 15.834 1.00 94.81 96 VAL A O 1
ATOM 770 N N . ILE A 1 97 ? -7.572 -23.141 14.183 1.00 96.44 97 ILE A N 1
ATOM 771 C CA . ILE A 1 97 ? -8.074 -24.525 14.184 1.00 96.44 97 ILE A CA 1
ATOM 772 C C . ILE A 1 97 ? -7.948 -25.164 15.572 1.00 96.44 97 ILE A C 1
ATOM 774 O O . ILE A 1 97 ? -8.856 -25.869 16.001 1.00 96.44 97 ILE A O 1
ATOM 778 N N . LEU A 1 98 ? -6.858 -24.897 16.300 1.00 94.75 98 LEU A N 1
ATOM 779 C CA . LEU A 1 98 ? -6.654 -25.449 17.645 1.00 94.75 98 LEU A CA 1
ATOM 780 C C . LEU A 1 98 ? -7.646 -24.910 18.690 1.00 94.75 98 LEU A C 1
ATOM 782 O O . LEU A 1 98 ? -7.774 -25.515 19.751 1.00 94.75 98 LEU A O 1
ATOM 786 N N . MET A 1 99 ? -8.311 -23.785 18.415 1.00 94.25 99 MET A N 1
ATOM 787 C CA . MET A 1 99 ? -9.288 -23.159 19.312 1.00 94.25 99 MET A CA 1
ATOM 788 C C . MET A 1 99 ? -10.728 -23.421 18.868 1.00 94.25 99 MET A C 1
ATOM 790 O O . MET A 1 99 ? -11.563 -23.778 19.691 1.00 94.25 99 MET A O 1
ATOM 794 N N . ALA A 1 100 ? -11.005 -23.243 17.577 1.00 95.12 100 ALA A N 1
ATOM 795 C CA . ALA A 1 100 ? -12.356 -23.256 17.027 1.00 95.12 100 ALA A CA 1
ATOM 796 C C . ALA A 1 100 ? -12.735 -24.587 16.353 1.00 95.12 100 ALA A C 1
ATOM 798 O O . ALA A 1 100 ? -13.916 -24.896 16.241 1.00 95.12 100 ALA A O 1
ATOM 799 N N . GLY A 1 101 ? -11.764 -25.397 15.911 1.00 93.81 101 GLY A N 1
ATOM 800 C CA . GLY A 1 101 ? -12.044 -26.628 15.169 1.00 93.81 101 GLY A CA 1
ATOM 801 C C . GLY A 1 101 ? -12.858 -26.357 13.900 1.00 93.81 101 GLY A C 1
ATOM 802 O O . GLY A 1 101 ? -12.369 -25.704 12.978 1.00 93.81 101 GLY A O 1
ATOM 803 N N . ASP A 1 102 ? -14.083 -26.879 13.852 1.00 94.88 102 ASP A N 1
ATOM 804 C CA . ASP A 1 102 ? -15.074 -26.656 12.795 1.00 94.88 102 ASP A CA 1
ATOM 805 C C . ASP A 1 102 ? -16.154 -25.616 13.158 1.00 94.88 102 ASP A C 1
ATOM 807 O O . ASP A 1 102 ? -16.968 -25.258 12.302 1.00 94.88 102 ASP A O 1
ATOM 811 N N . ASP A 1 103 ? -16.160 -25.098 14.388 1.00 95.44 103 ASP A N 1
ATOM 812 C CA . ASP A 1 103 ? -17.152 -24.133 14.853 1.00 95.44 103 ASP A CA 1
ATOM 813 C C . ASP A 1 103 ? -16.751 -22.701 14.482 1.00 95.44 103 ASP A C 1
ATOM 815 O O . ASP A 1 103 ? -15.943 -22.042 15.139 1.00 95.44 103 ASP A O 1
ATOM 819 N N . MET A 1 104 ? -17.356 -22.193 13.409 1.00 93.06 104 MET A N 1
ATOM 820 C CA . MET A 1 104 ? -17.111 -20.828 12.946 1.00 93.06 104 MET A CA 1
ATOM 821 C C . MET A 1 104 ? -17.594 -19.759 13.930 1.00 93.06 104 MET A C 1
ATOM 823 O O . MET A 1 104 ? -17.044 -18.664 13.916 1.00 93.06 104 MET A O 1
ATOM 827 N N . SER A 1 105 ? -18.578 -20.052 14.787 1.00 95.50 105 SER A N 1
ATOM 828 C CA . SER A 1 105 ? -19.111 -19.049 15.716 1.00 95.50 105 SER A CA 1
ATOM 829 C C . SER A 1 105 ? -18.093 -18.657 16.786 1.00 95.50 105 SER A C 1
ATOM 831 O O . SER A 1 105 ? -18.016 -17.492 17.162 1.00 95.50 105 SER A O 1
ATOM 833 N N . ILE A 1 106 ? -17.224 -19.593 17.185 1.00 94.19 106 ILE A N 1
ATOM 834 C CA . ILE A 1 106 ? -16.113 -19.325 18.105 1.00 94.19 106 ILE A CA 1
ATOM 835 C C . ILE A 1 106 ? -15.138 -18.309 17.501 1.00 94.19 106 ILE A C 1
ATOM 837 O O . ILE A 1 106 ? -14.598 -17.481 18.228 1.00 94.19 106 ILE A O 1
ATOM 841 N N . ILE A 1 107 ? -14.923 -18.338 16.179 1.00 94.50 107 ILE A N 1
ATOM 842 C CA . ILE A 1 107 ? -13.979 -17.437 15.497 1.00 94.50 107 ILE A CA 1
ATOM 843 C C . ILE A 1 107 ? -14.383 -15.970 15.694 1.00 94.50 107 ILE A C 1
ATOM 845 O O . ILE A 1 107 ? -13.511 -15.137 15.938 1.00 94.50 107 ILE A O 1
ATOM 849 N N . ASP A 1 108 ? -15.684 -15.672 15.640 1.00 93.12 108 ASP A N 1
ATOM 850 C CA . ASP A 1 108 ? -16.226 -14.317 15.814 1.00 93.12 108 ASP A CA 1
ATOM 851 C C . ASP A 1 108 ? -16.064 -13.789 17.253 1.00 93.12 108 ASP A C 1
ATOM 853 O O . ASP A 1 108 ? -16.115 -12.578 17.485 1.00 93.12 108 ASP A O 1
ATOM 857 N N . GLU A 1 109 ? -15.848 -14.683 18.222 1.00 94.69 109 GLU A N 1
ATOM 858 C CA . GLU A 1 109 ? -15.711 -14.357 19.644 1.00 94.69 109 GLU A CA 1
ATOM 859 C C . GLU A 1 109 ? -14.248 -14.292 20.120 1.00 94.69 109 GLU A C 1
ATOM 861 O O . GLU A 1 109 ? -13.984 -13.767 21.210 1.00 94.69 109 GLU A O 1
ATOM 866 N N . LEU A 1 110 ? -13.290 -14.768 19.308 1.00 94.06 110 LEU A N 1
ATOM 867 C CA . LEU A 1 110 ? -11.869 -14.820 19.668 1.00 94.06 110 LEU A CA 1
ATOM 868 C C . LEU A 1 110 ? -11.314 -13.439 20.033 1.00 94.06 110 LEU A C 1
ATOM 870 O O . LEU A 1 110 ? -11.430 -12.464 19.287 1.00 94.06 110 LEU A O 1
ATOM 874 N N . GLN A 1 111 ? -10.617 -13.380 21.163 1.00 94.06 111 GLN A N 1
ATOM 875 C CA . GLN A 1 111 ? -9.879 -12.208 21.605 1.00 94.06 111 GLN A CA 1
ATOM 876 C C . GLN A 1 111 ? -8.400 -12.298 21.205 1.00 94.06 111 GLN A C 1
ATOM 878 O O . GLN A 1 111 ? -7.859 -13.352 20.858 1.00 94.06 111 GLN A O 1
ATOM 883 N N . ILE A 1 112 ? -7.700 -11.164 21.308 1.00 93.00 112 ILE A N 1
ATOM 884 C CA . ILE A 1 112 ? -6.245 -11.083 21.083 1.00 93.00 112 ILE A CA 1
ATOM 885 C C . ILE A 1 112 ? -5.484 -12.080 21.971 1.00 93.00 112 ILE A C 1
ATOM 887 O O . ILE A 1 112 ? -4.479 -12.652 21.547 1.00 93.00 112 ILE A O 1
ATOM 891 N N . GLU A 1 113 ? -5.963 -12.281 23.196 1.00 93.69 113 GLU A N 1
ATOM 892 C CA . GLU A 1 113 ? -5.364 -13.166 24.197 1.00 93.69 113 GLU A CA 1
ATOM 893 C C . GLU A 1 113 ? -5.459 -14.644 23.794 1.00 93.69 113 GLU A C 1
ATOM 895 O O . GLU A 1 113 ? -4.498 -15.388 24.001 1.00 93.69 113 GLU A O 1
ATOM 900 N N . ASP A 1 114 ? -6.553 -15.046 23.140 1.00 92.69 114 ASP A N 1
ATOM 901 C CA . ASP A 1 114 ? -6.770 -16.420 22.673 1.00 92.69 114 ASP A CA 1
ATOM 902 C C . ASP A 1 114 ? -5.815 -16.756 21.516 1.00 92.69 114 ASP A C 1
ATOM 904 O O . ASP A 1 114 ? -5.070 -17.749 21.530 1.00 92.69 114 ASP A O 1
ATOM 908 N N . ILE A 1 115 ? -5.763 -15.860 20.526 1.00 92.50 115 ILE A N 1
ATOM 909 C CA . ILE A 1 115 ? -4.909 -16.013 19.344 1.00 92.50 115 ILE A CA 1
ATOM 910 C C . ILE A 1 115 ? -3.429 -15.940 19.740 1.00 92.50 115 ILE A C 1
ATOM 912 O O . ILE A 1 115 ? -2.626 -16.770 19.300 1.00 92.50 115 ILE A O 1
ATOM 916 N N . GLY A 1 116 ? -3.087 -14.994 20.615 1.00 93.38 116 GLY A N 1
ATOM 917 C CA . GLY A 1 116 ? -1.740 -14.732 21.102 1.00 93.38 116 GLY A CA 1
ATOM 918 C C . GLY A 1 116 ? -1.067 -13.566 20.374 1.00 93.38 116 GLY A C 1
ATOM 919 O O . GLY A 1 116 ? -1.046 -13.491 19.142 1.00 93.38 116 GLY A O 1
ATOM 920 N N . ALA A 1 117 ? -0.452 -12.673 21.154 1.00 93.81 117 ALA A N 1
ATOM 921 C CA . ALA A 1 117 ? 0.165 -11.443 20.655 1.00 93.81 117 ALA A CA 1
ATOM 922 C C . ALA A 1 117 ? 1.243 -11.685 19.583 1.00 93.81 117 ALA A C 1
ATOM 924 O O . ALA A 1 117 ? 1.302 -10.940 18.613 1.00 93.81 117 ALA A O 1
ATOM 925 N N . GLU A 1 118 ? 2.046 -12.746 19.707 1.00 93.31 118 GLU A N 1
ATOM 926 C CA . GLU A 1 118 ? 3.106 -13.086 18.743 1.00 93.31 118 GLU A CA 1
ATOM 927 C C . GLU A 1 118 ? 2.554 -13.441 17.353 1.00 93.31 118 GLU A C 1
ATOM 929 O O . GLU A 1 118 ? 3.083 -13.007 16.327 1.00 93.31 118 GLU A O 1
ATOM 934 N N . VAL A 1 119 ? 1.457 -14.205 17.307 1.00 92.69 119 VAL A N 1
ATOM 935 C CA . VAL A 1 119 ? 0.802 -14.593 16.048 1.00 92.69 119 VAL A CA 1
ATOM 936 C C . VAL A 1 119 ? 0.209 -13.357 15.380 1.00 92.69 119 VAL A C 1
ATOM 938 O O . VAL A 1 119 ? 0.429 -13.130 14.191 1.00 92.69 119 VAL A O 1
ATOM 941 N N . ILE A 1 120 ? -0.468 -12.507 16.155 1.00 93.81 120 ILE A N 1
ATOM 942 C CA . ILE A 1 120 ? -1.028 -11.249 15.653 1.00 93.81 120 ILE A CA 1
ATOM 943 C C . ILE A 1 120 ? 0.084 -10.310 15.178 1.00 93.81 120 ILE A C 1
ATOM 945 O O . ILE A 1 120 ? -0.013 -9.739 14.094 1.00 93.81 120 ILE A O 1
ATOM 949 N N . GLN A 1 121 ? 1.172 -10.175 15.935 1.00 93.69 121 GLN A N 1
ATOM 950 C CA . GLN A 1 121 ? 2.304 -9.335 15.557 1.00 93.69 121 GLN A CA 1
ATOM 951 C C . GLN A 1 121 ? 2.922 -9.798 14.238 1.00 93.69 121 GLN A C 1
ATOM 953 O O . GLN A 1 121 ? 3.233 -8.961 13.390 1.00 93.69 121 GLN A O 1
ATOM 958 N N . ARG A 1 122 ? 3.052 -11.112 14.020 1.00 93.31 122 ARG A N 1
ATOM 959 C CA . ARG A 1 122 ? 3.504 -11.660 12.737 1.00 93.31 122 ARG A CA 1
ATOM 960 C C . ARG A 1 122 ? 2.580 -11.259 11.589 1.00 93.31 122 ARG A C 1
ATOM 962 O O . ARG A 1 122 ? 3.072 -10.731 10.593 1.00 93.31 122 ARG A O 1
ATOM 969 N N . VAL A 1 123 ? 1.267 -11.420 11.753 1.00 93.38 123 VAL A N 1
ATOM 970 C CA . VAL A 1 123 ? 0.275 -11.000 10.748 1.00 93.38 123 VAL A CA 1
ATOM 971 C C . VAL A 1 123 ? 0.393 -9.502 10.455 1.00 93.38 123 VAL A C 1
ATOM 973 O O . VAL A 1 123 ? 0.425 -9.106 9.293 1.00 93.38 123 VAL A O 1
ATOM 976 N N . LEU A 1 124 ? 0.534 -8.661 11.484 1.00 92.50 124 LEU A N 1
ATOM 977 C CA . LEU A 1 124 ? 0.700 -7.212 11.326 1.00 92.50 124 LEU A CA 1
ATOM 978 C C . LEU A 1 124 ? 2.010 -6.840 10.612 1.00 92.50 124 LEU A C 1
ATOM 980 O O . LEU A 1 124 ? 2.024 -5.921 9.787 1.00 92.50 124 LEU A O 1
ATOM 984 N N . MET A 1 125 ? 3.109 -7.548 10.892 1.00 89.81 125 MET A N 1
ATOM 985 C CA . MET A 1 125 ? 4.385 -7.358 10.194 1.00 89.81 125 MET A CA 1
ATOM 986 C C . MET A 1 125 ? 4.275 -7.739 8.717 1.00 89.81 125 MET A C 1
ATOM 988 O O . MET A 1 125 ? 4.704 -6.969 7.852 1.00 89.81 125 MET A O 1
ATOM 992 N N . ASP A 1 126 ? 3.658 -8.882 8.419 1.00 88.44 126 ASP A N 1
ATOM 993 C CA . ASP A 1 126 ? 3.445 -9.333 7.046 1.00 88.44 126 ASP A CA 1
ATOM 994 C C . ASP A 1 126 ? 2.502 -8.380 6.294 1.00 88.44 126 ASP A C 1
ATOM 996 O O . ASP A 1 126 ? 2.762 -8.030 5.139 1.00 88.44 126 ASP A O 1
ATOM 1000 N N . LEU A 1 127 ? 1.457 -7.874 6.951 1.00 89.88 127 LEU A N 1
ATOM 1001 C CA . LEU A 1 127 ? 0.541 -6.889 6.380 1.00 89.88 127 LEU A CA 1
ATOM 1002 C C . LEU A 1 127 ? 1.267 -5.582 6.051 1.00 89.88 127 LEU A C 1
ATOM 1004 O O . LEU A 1 127 ? 1.183 -5.098 4.923 1.00 89.88 127 LEU A O 1
ATOM 1008 N N . SER A 1 128 ? 2.072 -5.060 6.980 1.00 86.12 128 SER A N 1
ATOM 1009 C CA . SER A 1 128 ? 2.922 -3.881 6.761 1.00 86.12 128 SER A CA 1
ATOM 1010 C C . SER A 1 128 ? 3.883 -4.063 5.578 1.00 86.12 128 SER A C 1
ATOM 1012 O O . SER A 1 128 ? 4.013 -3.176 4.726 1.00 86.12 128 SER A O 1
ATOM 1014 N N . ALA A 1 129 ? 4.517 -5.234 5.470 1.00 83.62 129 ALA A N 1
ATOM 1015 C CA . ALA A 1 129 ? 5.400 -5.552 4.352 1.00 83.62 129 ALA A CA 1
ATOM 1016 C C . ALA A 1 129 ? 4.648 -5.581 3.010 1.00 83.62 129 ALA A C 1
ATOM 1018 O O . ALA A 1 129 ? 5.175 -5.113 2.000 1.00 83.62 129 ALA A O 1
ATOM 1019 N N . ASN A 1 130 ? 3.415 -6.093 2.982 1.00 82.06 130 ASN A N 1
ATOM 1020 C CA . ASN A 1 130 ? 2.614 -6.158 1.761 1.00 82.06 130 ASN A CA 1
ATOM 1021 C C . ASN A 1 130 ? 1.976 -4.813 1.380 1.00 82.06 130 ASN A C 1
ATOM 1023 O O . ASN A 1 130 ? 1.904 -4.523 0.189 1.00 82.06 130 ASN A O 1
ATOM 1027 N N . VAL A 1 131 ? 1.629 -3.940 2.335 1.00 81.12 131 VAL A N 1
ATOM 1028 C CA . VAL A 1 131 ? 1.202 -2.553 2.047 1.00 81.12 131 VAL A CA 1
ATOM 1029 C C . VAL A 1 131 ? 2.253 -1.831 1.199 1.00 81.12 131 VAL A C 1
ATOM 1031 O O . VAL A 1 131 ? 1.922 -1.194 0.201 1.00 81.12 131 VAL A O 1
ATOM 1034 N N . ARG A 1 132 ? 3.540 -1.985 1.535 1.00 71.25 132 ARG A N 1
ATOM 1035 C CA . ARG A 1 132 ? 4.635 -1.366 0.769 1.00 71.25 132 ARG A CA 1
ATOM 1036 C C . ARG A 1 132 ? 4.708 -1.878 -0.672 1.00 71.25 132 ARG A C 1
ATOM 1038 O O . ARG A 1 132 ? 4.930 -1.079 -1.577 1.00 71.25 132 ARG A O 1
ATOM 1045 N N . LYS A 1 133 ? 4.444 -3.168 -0.898 1.00 68.62 133 LYS A N 1
ATOM 1046 C CA . LYS A 1 133 ? 4.417 -3.774 -2.243 1.00 68.62 133 LYS A CA 1
ATOM 1047 C C . LYS A 1 133 ? 3.243 -3.301 -3.101 1.00 68.62 133 LYS A C 1
ATOM 1049 O O . LYS A 1 133 ? 3.345 -3.341 -4.319 1.00 68.62 133 LYS A O 1
ATOM 1054 N N . GLN A 1 134 ? 2.132 -2.890 -2.484 1.00 67.12 134 GLN A N 1
ATOM 1055 C CA . GLN A 1 134 ? 0.965 -2.365 -3.208 1.00 67.12 134 GLN A CA 1
ATOM 1056 C C . GLN A 1 134 ? 1.169 -0.917 -3.677 1.00 67.12 134 GLN A C 1
ATOM 1058 O O . GLN A 1 134 ? 0.558 -0.496 -4.655 1.00 67.12 134 GLN A O 1
ATOM 1063 N N . VAL A 1 135 ? 2.018 -0.151 -2.981 1.00 61.47 135 VAL A N 1
ATOM 1064 C CA . VAL A 1 135 ? 2.319 1.257 -3.300 1.00 61.47 135 VAL A CA 1
ATOM 1065 C C . VAL A 1 135 ? 3.535 1.386 -4.218 1.00 61.47 135 VAL A C 1
ATOM 1067 O O . VAL A 1 135 ? 3.629 2.341 -4.988 1.00 61.47 135 VAL A O 1
ATOM 1070 N N . GLN A 1 136 ? 4.461 0.428 -4.173 1.00 48.84 136 GLN A N 1
ATOM 1071 C CA . GLN A 1 136 ? 5.523 0.352 -5.166 1.00 48.84 136 GLN A CA 1
ATOM 1072 C C . GLN A 1 136 ? 4.905 0.017 -6.533 1.00 48.84 136 GLN A C 1
ATOM 1074 O O . GLN A 1 136 ? 4.127 -0.937 -6.629 1.00 48.84 136 GLN A O 1
ATOM 1079 N N . PRO A 1 137 ? 5.209 0.778 -7.603 1.00 48.19 137 PRO A N 1
ATOM 1080 C CA . PRO A 1 137 ? 4.797 0.380 -8.942 1.00 48.19 137 PRO A CA 1
ATOM 1081 C C . PRO A 1 137 ? 5.281 -1.053 -9.179 1.00 48.19 137 PRO A C 1
ATOM 1083 O O . PRO A 1 137 ? 6.425 -1.376 -8.867 1.00 48.19 137 PRO A O 1
ATOM 1086 N N . LYS A 1 138 ? 4.393 -1.932 -9.670 1.00 48.44 138 LYS A N 1
ATOM 1087 C CA . LYS A 1 138 ? 4.717 -3.334 -9.976 1.00 48.44 138 LYS A CA 1
ATOM 1088 C C . LYS A 1 138 ? 5.913 -3.383 -10.924 1.00 48.44 138 LYS A C 1
ATOM 1090 O O . LYS A 1 138 ? 5.756 -3.278 -12.136 1.00 48.44 138 LYS A O 1
ATOM 1095 N N . GLY A 1 139 ? 7.092 -3.560 -10.349 1.00 52.22 139 GLY A N 1
ATOM 1096 C CA . GLY A 1 139 ? 8.339 -3.548 -11.082 1.00 52.22 139 GLY A CA 1
ATOM 1097 C C . GLY A 1 139 ? 9.538 -3.383 -10.167 1.00 52.22 139 GLY A C 1
ATOM 1098 O O . GLY A 1 139 ? 10.385 -2.549 -10.455 1.00 52.22 139 GLY A O 1
ATOM 1099 N N . ASP A 1 140 ? 9.671 -4.203 -9.117 1.00 64.12 140 ASP A N 1
ATOM 1100 C CA . ASP A 1 140 ? 11.031 -4.555 -8.705 1.00 64.12 140 ASP A CA 1
ATOM 1101 C C . ASP A 1 140 ? 11.649 -5.235 -9.920 1.00 64.12 140 ASP A C 1
ATOM 1103 O O . ASP A 1 140 ? 11.290 -6.358 -10.298 1.00 64.12 140 ASP A O 1
ATOM 1107 N N . HIS A 1 141 ? 12.483 -4.481 -10.627 1.00 79.31 141 HIS A N 1
ATOM 1108 C CA . HIS A 1 141 ? 13.171 -4.976 -11.793 1.00 79.31 141 HIS A CA 1
ATOM 1109 C C . HIS A 1 141 ? 13.829 -6.312 -11.431 1.00 79.31 141 HIS A C 1
ATOM 1111 O O . HIS A 1 141 ? 14.466 -6.396 -10.380 1.00 79.31 141 HIS A O 1
ATOM 1117 N N . PRO A 1 142 ? 13.733 -7.371 -12.256 1.00 84.44 142 PRO A N 1
ATOM 1118 C CA . PRO A 1 142 ? 14.259 -8.675 -11.852 1.00 84.44 142 PRO A CA 1
ATOM 1119 C C . PRO A 1 142 ? 15.773 -8.668 -11.568 1.00 84.44 142 PRO A C 1
ATOM 1121 O O . PRO A 1 142 ? 16.286 -9.590 -10.939 1.00 84.44 142 PRO A O 1
ATOM 1124 N N . PHE A 1 143 ? 16.485 -7.631 -12.021 1.00 84.62 143 PHE A N 1
ATOM 1125 C CA . PHE A 1 143 ? 17.896 -7.377 -11.738 1.00 84.62 143 PHE A CA 1
ATOM 1126 C C . PHE A 1 143 ? 18.177 -6.681 -10.390 1.00 84.62 143 PHE A C 1
ATOM 1128 O O . PHE A 1 143 ? 19.334 -6.615 -9.985 1.00 84.62 143 PHE A O 1
ATOM 1135 N N . LEU A 1 144 ? 17.147 -6.203 -9.686 1.00 79.44 144 LEU A N 1
ATOM 1136 C CA . LEU A 1 144 ? 17.210 -5.609 -8.341 1.00 79.44 144 LEU A CA 1
ATOM 1137 C C . LEU A 1 144 ? 16.639 -6.526 -7.244 1.00 79.44 144 LEU A C 1
ATOM 1139 O O . LEU A 1 144 ? 16.561 -6.124 -6.089 1.00 79.44 144 LEU A O 1
ATOM 1143 N N . ALA A 1 145 ? 16.223 -7.748 -7.582 1.00 75.81 145 ALA A N 1
ATOM 1144 C CA . ALA A 1 145 ? 15.570 -8.648 -6.635 1.00 75.81 145 ALA A CA 1
ATOM 1145 C C . ALA A 1 145 ? 16.487 -9.055 -5.458 1.00 75.81 145 ALA A C 1
ATOM 1147 O O . ALA A 1 145 ? 17.517 -9.690 -5.644 1.00 75.81 145 ALA A O 1
ATOM 1148 N N . GLU A 1 146 ? 16.078 -8.789 -4.216 1.00 61.38 146 GLU A N 1
ATOM 1149 C CA . GLU A 1 146 ? 16.857 -9.163 -3.016 1.00 61.38 146 GLU A CA 1
ATOM 1150 C C . GLU A 1 146 ? 16.734 -10.653 -2.633 1.00 61.38 146 GLU A C 1
ATOM 1152 O O . GLU A 1 146 ? 17.444 -11.148 -1.755 1.00 61.38 146 GLU A O 1
ATOM 1157 N N . ARG A 1 147 ? 15.817 -11.392 -3.273 1.00 51.94 147 ARG A N 1
ATOM 1158 C CA . ARG A 1 147 ? 15.571 -12.822 -3.033 1.00 51.94 147 ARG A CA 1
ATOM 1159 C C . ARG A 1 147 ? 15.573 -13.603 -4.345 1.00 51.94 147 ARG A C 1
ATOM 1161 O O . ARG A 1 147 ? 14.943 -13.199 -5.318 1.00 51.94 147 ARG A O 1
ATOM 1168 N N . GLY A 1 148 ? 16.210 -14.775 -4.333 1.00 64.88 148 GLY A N 1
ATOM 1169 C CA . GLY A 1 148 ? 16.328 -15.662 -5.493 1.00 64.88 148 GLY A CA 1
ATOM 1170 C C . GLY A 1 148 ? 17.672 -15.540 -6.215 1.00 64.88 148 GLY A C 1
ATOM 1171 O O . GLY A 1 148 ? 18.542 -14.761 -5.835 1.00 64.88 148 GLY A O 1
ATOM 1172 N N . ARG A 1 149 ? 17.870 -16.365 -7.248 1.00 71.25 149 ARG A N 1
ATOM 1173 C CA . ARG A 1 149 ? 19.109 -16.372 -8.035 1.00 71.25 149 ARG A CA 1
ATOM 1174 C C . ARG A 1 149 ? 18.993 -15.363 -9.179 1.00 71.25 149 ARG A C 1
ATOM 1176 O O . ARG A 1 149 ? 18.331 -15.651 -10.174 1.00 71.25 149 ARG A O 1
ATOM 1183 N N . ILE A 1 150 ? 19.640 -14.206 -9.043 1.00 83.50 150 ILE A N 1
ATOM 1184 C CA . ILE A 1 150 ? 19.764 -13.238 -10.139 1.00 83.50 150 ILE A CA 1
ATOM 1185 C C . ILE A 1 150 ? 20.899 -13.672 -11.069 1.00 83.50 150 ILE A C 1
ATOM 1187 O O . ILE A 1 150 ? 22.028 -13.903 -10.634 1.00 83.50 150 ILE A O 1
ATOM 1191 N N . ASP A 1 151 ? 20.620 -13.739 -12.369 1.00 86.75 151 ASP A N 1
ATOM 1192 C CA . ASP A 1 151 ? 21.663 -13.879 -13.385 1.00 86.75 151 ASP A CA 1
ATOM 1193 C C . ASP A 1 151 ? 22.226 -12.498 -13.748 1.00 86.75 151 ASP A C 1
ATOM 1195 O O . ASP A 1 151 ? 21.789 -11.839 -14.695 1.00 86.75 151 ASP A O 1
ATOM 1199 N N . HIS A 1 152 ? 23.192 -12.030 -12.954 1.00 87.50 152 HIS A N 1
ATOM 1200 C CA . HIS A 1 152 ? 23.821 -10.729 -13.180 1.00 87.50 152 HIS A CA 1
ATOM 1201 C C . HIS A 1 152 ? 24.532 -10.645 -14.537 1.00 87.50 152 HIS A C 1
ATOM 1203 O O . HIS A 1 152 ? 24.591 -9.567 -15.129 1.00 87.50 152 HIS A O 1
ATOM 1209 N N . LYS A 1 153 ? 25.044 -11.773 -15.048 1.00 88.56 153 LYS A N 1
ATOM 1210 C CA . LYS A 1 153 ? 25.739 -11.836 -16.338 1.00 88.56 153 LYS A CA 1
ATOM 1211 C C . LYS A 1 153 ? 24.770 -11.545 -17.479 1.00 88.56 153 LYS A C 1
ATOM 1213 O O . LYS A 1 153 ? 25.102 -10.750 -18.357 1.00 88.56 153 LYS A 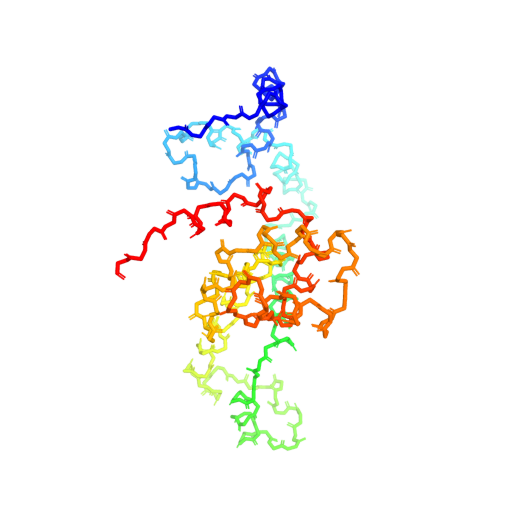O 1
ATOM 1218 N N . PHE A 1 154 ? 23.570 -12.124 -17.427 1.00 92.62 154 PHE A N 1
ATOM 1219 C CA . PHE A 1 154 ? 22.496 -11.797 -18.360 1.00 92.62 154 PHE A CA 1
ATOM 1220 C C . PHE A 1 154 ? 22.036 -10.348 -18.206 1.00 92.62 154 PHE A C 1
ATOM 1222 O O . PHE A 1 154 ? 22.073 -9.587 -19.170 1.00 92.62 154 PHE A O 1
ATOM 1229 N N . TRP A 1 155 ? 21.632 -9.944 -16.999 1.00 91.81 155 TRP A N 1
ATOM 1230 C CA . TRP A 1 155 ? 20.941 -8.668 -16.813 1.00 91.81 155 TRP A CA 1
ATOM 1231 C C . TRP A 1 155 ? 21.795 -7.445 -17.143 1.00 91.81 155 TRP A C 1
ATOM 1233 O O . TRP A 1 155 ? 21.237 -6.428 -17.526 1.00 91.81 155 TRP A O 1
ATOM 1243 N N . ARG A 1 156 ? 23.127 -7.525 -17.079 1.00 90.62 156 ARG A N 1
ATOM 1244 C CA . ARG A 1 156 ? 24.017 -6.439 -17.540 1.00 90.62 156 ARG A CA 1
ATOM 1245 C C . ARG A 1 156 ? 24.041 -6.248 -19.059 1.00 90.62 156 ARG A C 1
ATOM 1247 O O . ARG A 1 156 ? 24.473 -5.207 -19.526 1.00 90.62 156 ARG A O 1
ATOM 1254 N N . HIS A 1 157 ? 23.577 -7.242 -19.810 1.00 92.50 157 HIS A N 1
ATOM 1255 C CA . HIS A 1 157 ? 23.521 -7.251 -21.272 1.00 92.50 157 HIS A CA 1
ATOM 1256 C C . HIS A 1 157 ? 22.073 -7.277 -21.782 1.00 92.50 157 HIS A C 1
ATOM 1258 O O . HIS A 1 157 ? 21.801 -7.720 -22.901 1.00 92.50 157 HIS A O 1
ATOM 1264 N N . ALA A 1 158 ? 21.126 -6.853 -20.938 1.00 92.38 158 ALA A N 1
ATOM 1265 C CA . ALA A 1 158 ? 19.708 -6.854 -21.270 1.00 92.38 158 ALA A CA 1
ATOM 1266 C C . ALA A 1 158 ? 19.401 -5.979 -22.497 1.00 92.38 158 ALA A C 1
ATOM 1268 O O . ALA A 1 158 ? 18.493 -6.308 -23.252 1.00 92.38 158 ALA A O 1
ATOM 1269 N N . ASP A 1 159 ? 20.176 -4.915 -22.735 1.00 93.19 159 ASP A N 1
ATOM 1270 C CA . ASP A 1 159 ? 20.133 -4.077 -23.942 1.00 93.19 159 ASP A CA 1
ATOM 1271 C C . ASP A 1 159 ? 20.363 -4.885 -25.224 1.00 93.19 159 ASP A C 1
ATOM 1273 O O . ASP A 1 159 ? 19.616 -4.750 -26.193 1.00 93.19 159 ASP A O 1
ATOM 1277 N N . LYS A 1 160 ? 21.355 -5.780 -25.216 1.00 94.12 160 LYS A N 1
ATOM 1278 C CA . LYS A 1 160 ? 21.682 -6.638 -26.360 1.00 94.12 160 LYS A CA 1
ATOM 1279 C C . LYS A 1 160 ? 20.604 -7.693 -26.588 1.00 94.12 160 LYS A C 1
ATOM 1281 O O . LYS A 1 160 ? 20.200 -7.926 -27.723 1.00 94.12 160 LYS A O 1
ATOM 1286 N N . ALA A 1 161 ? 20.106 -8.298 -25.508 1.00 93.12 161 ALA A N 1
ATOM 1287 C CA . ALA A 1 161 ? 18.989 -9.237 -25.584 1.00 93.12 161 ALA A CA 1
ATOM 1288 C C . ALA A 1 161 ? 17.695 -8.548 -26.061 1.00 93.12 161 ALA A C 1
ATOM 1290 O O . ALA A 1 161 ? 16.917 -9.147 -26.800 1.00 93.12 161 ALA A O 1
ATOM 1291 N N . HIS A 1 162 ? 17.479 -7.281 -25.695 1.00 93.56 162 HIS A N 1
ATOM 1292 C CA . HIS A 1 162 ? 16.354 -6.487 -26.181 1.00 93.56 162 HIS A CA 1
ATOM 1293 C C . HIS A 1 162 ? 16.477 -6.182 -27.680 1.00 93.56 162 HIS A C 1
ATOM 1295 O O . HIS A 1 162 ? 15.509 -6.362 -28.413 1.00 93.56 162 HIS A O 1
ATOM 1301 N N . ALA A 1 163 ? 17.667 -5.803 -28.160 1.00 93.50 163 ALA A N 1
ATOM 1302 C CA . ALA A 1 163 ? 17.908 -5.611 -29.591 1.00 93.50 163 ALA A CA 1
ATOM 1303 C C . ALA A 1 163 ? 17.574 -6.881 -30.397 1.00 93.50 163 ALA A C 1
ATOM 1305 O O . ALA A 1 163 ? 16.807 -6.814 -31.354 1.00 93.50 163 ALA A O 1
ATOM 1306 N N . ALA A 1 164 ? 18.034 -8.051 -29.940 1.00 92.00 164 ALA A N 1
ATOM 1307 C CA . ALA A 1 164 ? 17.687 -9.331 -30.558 1.00 92.00 164 ALA A CA 1
ATOM 1308 C C . ALA A 1 164 ? 16.173 -9.625 -30.502 1.00 92.00 164 ALA A C 1
ATOM 1310 O O . ALA A 1 164 ? 15.583 -10.105 -31.469 1.00 92.00 164 ALA A O 1
ATOM 1311 N N . PHE A 1 165 ? 15.507 -9.312 -29.388 1.00 92.00 165 PHE A N 1
ATOM 1312 C CA . PHE A 1 165 ? 14.056 -9.465 -29.272 1.00 92.00 165 PHE A CA 1
ATOM 1313 C C . PHE A 1 165 ? 13.305 -8.635 -30.330 1.00 92.00 165 PHE A C 1
ATOM 1315 O O . PHE A 1 165 ? 12.397 -9.158 -30.981 1.00 92.00 165 PHE A O 1
ATOM 1322 N N . VAL A 1 166 ? 13.725 -7.384 -30.551 1.00 90.06 166 VAL A N 1
ATOM 1323 C CA . VAL A 1 166 ? 13.168 -6.481 -31.578 1.00 90.06 166 VAL A CA 1
ATOM 1324 C C . VAL A 1 166 ? 13.471 -6.970 -32.999 1.00 90.06 166 VAL A C 1
ATOM 1326 O O . VAL A 1 166 ? 12.622 -6.853 -33.879 1.00 90.06 166 VAL A O 1
ATOM 1329 N N . GLU A 1 167 ? 14.633 -7.584 -33.222 1.00 91.56 167 GLU A N 1
ATOM 1330 C CA . GLU A 1 167 ? 15.021 -8.198 -34.503 1.00 91.56 167 GLU A CA 1
ATOM 1331 C C . GLU A 1 167 ? 14.239 -9.482 -34.843 1.00 91.56 167 GLU A C 1
ATOM 1333 O O . GLU A 1 167 ? 14.391 -10.031 -35.934 1.00 91.56 167 GLU A O 1
ATOM 1338 N N . GLY A 1 168 ? 13.377 -9.960 -33.939 1.00 87.88 168 GLY A N 1
ATOM 1339 C CA . GLY A 1 168 ? 12.462 -11.076 -34.191 1.00 87.88 168 GLY A CA 1
ATOM 1340 C C . GLY A 1 168 ? 12.726 -12.328 -33.357 1.00 87.88 168 GLY A C 1
ATOM 1341 O O . GLY A 1 168 ? 11.950 -13.283 -33.445 1.00 87.88 168 GLY A O 1
ATOM 1342 N N . TYR A 1 169 ? 13.739 -12.334 -32.482 1.00 90.31 169 TYR A N 1
ATOM 1343 C CA . TYR A 1 169 ? 13.975 -13.413 -31.512 1.00 90.31 169 TYR A CA 1
ATOM 1344 C C . TYR A 1 169 ? 13.007 -13.291 -30.317 1.00 90.31 169 TYR A C 1
ATOM 1346 O O . TYR A 1 169 ? 13.409 -13.140 -29.169 1.00 90.31 169 TYR A O 1
ATOM 1354 N N . SER A 1 170 ? 11.699 -13.325 -30.583 1.00 86.81 170 SER A N 1
ATOM 1355 C CA . SER A 1 170 ? 10.651 -12.944 -29.619 1.00 86.81 170 SER A CA 1
ATOM 1356 C C . SER A 1 170 ? 10.117 -14.084 -28.737 1.00 86.81 170 SER A C 1
ATOM 1358 O O . SER A 1 170 ? 9.297 -13.859 -27.842 1.00 86.81 170 SER A O 1
ATOM 1360 N N . THR A 1 171 ? 10.573 -15.321 -28.960 1.00 90.62 171 THR A N 1
ATOM 1361 C CA . THR A 1 171 ? 10.183 -16.499 -28.167 1.00 90.62 171 THR A CA 1
ATOM 1362 C C . THR A 1 171 ? 11.283 -16.903 -27.190 1.00 90.62 171 THR A C 1
ATOM 1364 O O . THR A 1 171 ? 12.463 -16.678 -27.449 1.00 90.62 171 THR A O 1
ATOM 1367 N N . GLN A 1 172 ? 10.911 -17.558 -26.083 1.00 90.44 172 GLN A N 1
ATOM 1368 C CA . GLN A 1 172 ? 11.870 -17.988 -25.056 1.00 90.44 172 GLN A CA 1
ATOM 1369 C C . GLN A 1 172 ? 12.982 -18.867 -25.629 1.00 90.44 172 GLN A C 1
ATOM 1371 O O . GLN A 1 172 ? 14.144 -18.651 -25.314 1.00 90.44 172 GLN A O 1
ATOM 1376 N N . ALA A 1 173 ? 12.637 -19.832 -26.482 1.00 91.19 173 ALA A N 1
ATOM 1377 C CA . ALA A 1 173 ? 13.615 -20.738 -27.073 1.00 91.19 173 ALA A CA 1
ATOM 1378 C C . ALA A 1 173 ? 14.564 -20.016 -28.044 1.00 91.19 173 ALA A C 1
ATOM 1380 O O . ALA A 1 173 ? 15.773 -20.228 -27.987 1.00 91.19 173 ALA A O 1
ATOM 1381 N N . ALA A 1 174 ? 14.031 -19.138 -28.903 1.00 92.00 174 ALA A N 1
ATOM 1382 C CA . ALA A 1 174 ? 14.837 -18.400 -29.875 1.00 92.00 174 ALA A CA 1
ATOM 1383 C C . ALA A 1 174 ? 15.793 -17.413 -29.190 1.00 92.00 174 ALA A C 1
ATOM 1385 O O . ALA A 1 174 ? 16.971 -17.342 -29.537 1.00 92.00 174 ALA A O 1
ATOM 1386 N N . LEU A 1 175 ? 15.298 -16.687 -28.187 1.00 93.19 175 LEU A N 1
ATOM 1387 C CA . LEU A 1 175 ? 16.088 -15.699 -27.467 1.00 93.19 175 LEU A CA 1
ATOM 1388 C C . LEU A 1 175 ? 17.119 -16.340 -26.534 1.00 93.19 175 LEU A C 1
ATOM 1390 O O . LEU A 1 175 ? 18.233 -15.838 -26.421 1.00 93.19 175 LEU A O 1
ATOM 1394 N N . ASP A 1 176 ? 16.781 -17.465 -25.897 1.00 94.25 176 ASP A N 1
ATOM 1395 C CA . ASP A 1 176 ? 17.730 -18.232 -25.086 1.00 94.25 176 ASP A CA 1
ATOM 1396 C C . ASP A 1 176 ? 18.879 -18.784 -25.937 1.00 94.25 176 ASP A C 1
ATOM 1398 O O . ASP A 1 176 ? 20.040 -18.608 -25.571 1.00 94.25 176 ASP A O 1
ATOM 1402 N N . ALA A 1 177 ? 18.583 -19.353 -27.111 1.00 93.50 177 ALA A N 1
ATOM 1403 C CA . ALA A 1 177 ? 19.611 -19.800 -28.052 1.00 93.50 177 ALA A CA 1
ATOM 1404 C C . ALA A 1 177 ? 20.517 -18.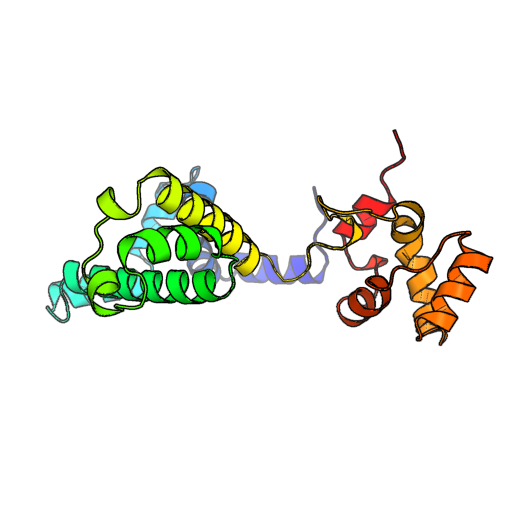640 -28.503 1.00 93.50 177 ALA A C 1
ATOM 1406 O O . ALA A 1 177 ? 21.742 -18.775 -28.518 1.00 93.50 177 ALA A O 1
ATOM 1407 N N . TRP A 1 178 ? 19.928 -17.476 -28.802 1.00 95.75 178 TRP A N 1
ATOM 1408 C CA . TRP A 1 178 ? 20.685 -16.279 -29.165 1.00 95.75 178 TRP A CA 1
ATOM 1409 C C . TRP A 1 178 ? 21.587 -15.796 -28.021 1.00 95.75 178 TRP A C 1
ATOM 1411 O O . TRP A 1 178 ? 22.758 -15.492 -28.251 1.00 95.75 178 TRP A O 1
ATOM 1421 N N . CYS A 1 179 ? 21.086 -15.766 -26.782 1.00 94.69 179 CYS A N 1
ATOM 1422 C CA . CYS A 1 179 ? 21.860 -15.344 -25.612 1.00 94.69 179 CYS A CA 1
ATOM 1423 C C . CYS A 1 179 ? 23.014 -16.306 -25.312 1.00 94.69 179 CYS A C 1
ATOM 1425 O O . CYS A 1 179 ? 24.118 -15.859 -24.995 1.00 94.69 179 CYS A O 1
ATOM 1427 N N . GLN A 1 180 ? 22.798 -17.615 -25.457 1.00 94.44 180 GLN A N 1
ATOM 1428 C CA . GLN A 1 180 ? 23.855 -18.603 -25.250 1.00 94.44 180 GLN A CA 1
ATOM 1429 C C . GLN A 1 180 ? 24.978 -18.436 -26.280 1.00 94.44 180 GLN A C 1
ATOM 1431 O O . GLN A 1 180 ? 26.150 -18.484 -25.910 1.00 94.44 180 GLN A O 1
ATOM 1436 N N . LEU A 1 181 ? 24.627 -18.170 -27.542 1.00 94.50 181 LEU A N 1
ATOM 1437 C CA . LEU A 1 181 ? 25.591 -17.979 -28.625 1.00 94.50 181 LEU A CA 1
ATOM 1438 C C . LEU A 1 181 ? 26.351 -16.643 -28.525 1.00 94.50 181 LEU A C 1
ATOM 1440 O O . LEU A 1 181 ? 27.561 -16.616 -28.732 1.00 94.50 181 LEU A O 1
ATOM 1444 N N . ASN A 1 182 ? 25.660 -15.543 -28.205 1.00 93.31 182 ASN A N 1
ATOM 1445 C CA . ASN A 1 182 ? 26.207 -14.183 -28.337 1.00 93.31 182 ASN A CA 1
ATOM 1446 C C . ASN A 1 182 ? 26.620 -13.534 -27.008 1.00 93.31 182 ASN A C 1
ATOM 1448 O O . ASN A 1 182 ? 27.499 -12.676 -26.984 1.00 93.31 182 ASN A O 1
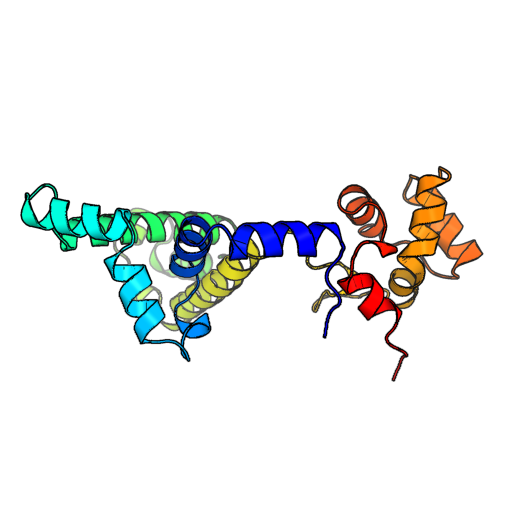ATOM 1452 N N . LEU A 1 183 ? 25.989 -13.921 -25.897 1.00 91.56 183 LEU A N 1
ATOM 1453 C CA . LEU A 1 183 ? 26.245 -13.369 -24.559 1.00 91.56 183 LEU A CA 1
ATOM 1454 C C . LEU A 1 183 ? 26.876 -14.396 -23.609 1.00 91.56 183 LEU A C 1
ATOM 1456 O O . LEU A 1 183 ? 27.206 -14.068 -22.465 1.00 91.56 183 LEU A O 1
ATOM 1460 N N . ASN A 1 184 ? 27.053 -15.640 -24.070 1.00 92.00 184 ASN A N 1
ATOM 1461 C CA . ASN A 1 184 ? 27.564 -16.758 -23.280 1.00 92.00 184 ASN A CA 1
ATOM 1462 C C . ASN A 1 184 ? 26.803 -16.918 -21.945 1.00 92.00 184 ASN A C 1
ATOM 1464 O O . ASN A 1 184 ? 27.398 -17.120 -20.879 1.00 92.00 184 ASN A O 1
ATOM 1468 N N . THR A 1 185 ? 25.483 -16.731 -21.984 1.00 92.38 185 THR A N 1
ATOM 1469 C CA . THR A 1 185 ? 24.584 -16.883 -20.835 1.00 92.38 185 THR A CA 1
ATOM 1470 C C . THR A 1 185 ? 23.180 -17.278 -21.288 1.00 92.38 185 THR A C 1
ATOM 1472 O O . THR A 1 185 ? 22.837 -17.114 -22.456 1.00 92.38 185 THR A O 1
ATOM 1475 N N . ARG A 1 186 ? 22.358 -17.807 -20.380 1.00 92.06 186 ARG A N 1
ATOM 1476 C CA . ARG A 1 186 ? 20.959 -18.148 -20.681 1.00 92.06 186 ARG A CA 1
ATOM 1477 C C . ARG A 1 186 ? 20.056 -16.926 -20.566 1.00 92.06 186 ARG A C 1
ATOM 1479 O O . ARG A 1 186 ? 20.341 -16.012 -19.799 1.00 92.06 186 ARG A O 1
ATOM 1486 N N . CYS A 1 187 ? 18.947 -16.929 -21.299 1.00 91.12 187 CYS A N 1
ATOM 1487 C CA . CYS A 1 187 ? 17.903 -15.920 -21.173 1.00 91.12 187 CYS A CA 1
ATOM 1488 C C . CYS A 1 187 ? 16.917 -16.317 -20.054 1.00 91.12 187 CYS A C 1
ATOM 1490 O O . CYS A 1 187 ? 16.259 -17.356 -20.160 1.00 91.12 187 CYS A O 1
ATOM 1492 N N . PRO A 1 188 ? 16.755 -15.521 -18.982 1.00 90.50 188 PRO A N 1
ATOM 1493 C CA . PRO A 1 188 ? 15.747 -15.766 -17.957 1.00 90.50 188 PRO A CA 1
ATOM 1494 C C . PRO A 1 188 ? 14.328 -15.668 -18.526 1.00 90.50 188 PRO A C 1
ATOM 1496 O O . PRO A 1 188 ? 14.016 -14.746 -19.275 1.00 90.50 188 PRO A O 1
ATOM 1499 N N . GLN A 1 189 ? 13.417 -16.545 -18.094 1.00 86.75 189 GLN A N 1
ATOM 1500 C CA . GLN A 1 189 ? 11.998 -16.465 -18.490 1.00 86.75 189 GLN A CA 1
ATOM 1501 C C . GLN A 1 189 ? 11.332 -15.140 -18.087 1.00 86.75 189 GLN A C 1
ATOM 1503 O O . GLN A 1 189 ? 10.384 -14.680 -18.727 1.00 86.75 189 GLN A O 1
ATOM 1508 N N . SER A 1 190 ? 11.827 -14.518 -17.016 1.00 86.12 190 SER A N 1
ATOM 1509 C CA . SER A 1 190 ? 11.372 -13.208 -16.558 1.00 86.12 190 SER A CA 1
ATOM 1510 C C . SER A 1 190 ? 11.711 -12.086 -17.540 1.00 86.12 190 SER A C 1
ATOM 1512 O O . SER A 1 190 ? 10.992 -11.091 -17.550 1.00 86.12 190 SER A O 1
ATOM 1514 N N . PHE A 1 191 ? 12.729 -12.243 -18.395 1.00 90.00 191 PHE A N 1
ATOM 1515 C CA . PHE A 1 191 ? 13.153 -11.203 -19.330 1.00 90.00 191 PHE A CA 1
ATOM 1516 C C . PHE A 1 191 ? 12.080 -10.883 -20.369 1.00 90.00 191 PHE A C 1
ATOM 1518 O O . PHE A 1 191 ? 11.703 -9.729 -20.512 1.00 90.00 191 PHE A O 1
ATOM 1525 N N . ILE A 1 192 ? 11.502 -11.895 -21.024 1.00 86.94 192 ILE A N 1
ATOM 1526 C CA . ILE A 1 192 ? 10.467 -11.673 -22.049 1.00 86.94 192 ILE A CA 1
ATOM 1527 C C . ILE A 1 192 ? 9.237 -10.975 -21.464 1.00 86.94 192 ILE A C 1
ATOM 1529 O O . ILE A 1 192 ? 8.632 -10.127 -22.117 1.00 86.94 192 ILE A O 1
ATOM 1533 N N . ARG A 1 193 ? 8.847 -11.317 -20.229 1.00 83.94 193 ARG A N 1
ATOM 1534 C CA . ARG A 1 193 ? 7.756 -10.610 -19.540 1.00 83.94 193 ARG A CA 1
ATOM 1535 C C . ARG A 1 193 ? 8.152 -9.171 -19.231 1.00 83.94 193 ARG A C 1
ATOM 1537 O O . ARG A 1 193 ? 7.362 -8.268 -19.464 1.00 83.94 193 ARG A O 1
ATOM 1544 N N . TRP A 1 194 ? 9.374 -8.974 -18.750 1.00 86.19 194 TRP A N 1
ATOM 1545 C CA . TRP A 1 194 ? 9.892 -7.666 -18.384 1.00 86.19 194 TRP A CA 1
ATOM 1546 C C . TRP A 1 194 ? 10.000 -6.716 -19.590 1.00 86.19 194 TRP A C 1
ATOM 1548 O O . TRP A 1 194 ? 9.504 -5.600 -19.493 1.00 86.19 194 TRP A O 1
ATOM 1558 N N . THR A 1 195 ? 10.502 -7.186 -20.738 1.00 83.62 195 THR A N 1
ATOM 1559 C CA . THR A 1 195 ? 10.572 -6.453 -22.020 1.00 83.62 195 THR A CA 1
ATOM 1560 C C . THR A 1 195 ? 9.201 -6.098 -22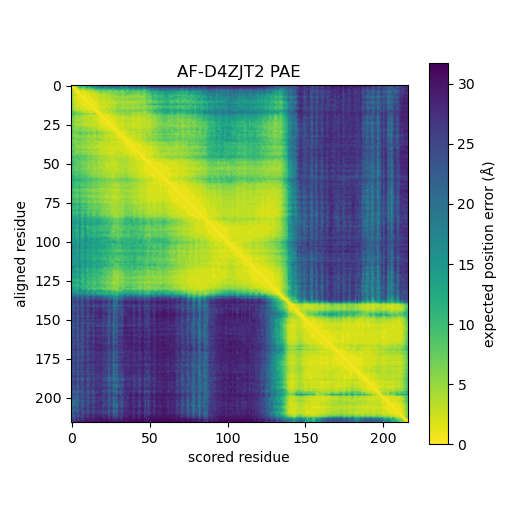.607 1.00 83.62 195 THR A C 1
ATOM 1562 O O . THR A 1 195 ? 9.048 -5.111 -23.313 1.00 83.62 195 THR A O 1
ATOM 1565 N N . LYS A 1 196 ? 8.157 -6.883 -22.323 1.00 77.75 196 LYS A N 1
ATOM 1566 C CA . LYS A 1 196 ? 6.786 -6.519 -22.729 1.00 77.75 196 LYS A CA 1
ATOM 1567 C C . LYS A 1 196 ? 6.194 -5.400 -21.873 1.00 77.75 196 LYS A C 1
ATOM 1569 O O . LYS A 1 196 ? 5.263 -4.736 -22.313 1.00 77.75 196 LYS A O 1
ATOM 1574 N N . SER A 1 197 ? 6.687 -5.235 -20.647 1.00 74.25 197 SER A N 1
ATOM 1575 C CA . SER A 1 197 ? 6.249 -4.189 -19.716 1.00 74.25 197 SER A CA 1
ATOM 1576 C C . SER A 1 197 ? 7.133 -2.941 -19.761 1.00 74.25 197 SER A C 1
ATOM 1578 O O . SER A 1 197 ? 6.666 -1.866 -19.407 1.00 74.25 197 SER A O 1
ATOM 1580 N N . HIS A 1 198 ? 8.385 -3.080 -20.191 1.00 68.31 198 HIS A N 1
ATOM 1581 C CA . HIS A 1 198 ? 9.375 -2.015 -20.310 1.00 68.31 198 HIS A CA 1
ATOM 1582 C C . HIS A 1 198 ? 10.001 -2.132 -21.695 1.00 68.31 198 HIS A C 1
ATOM 1584 O O . HIS A 1 198 ? 10.606 -3.162 -21.973 1.00 68.31 198 HIS A O 1
ATOM 1590 N N . GLU A 1 199 ? 9.838 -1.115 -22.548 1.00 69.44 199 GLU A N 1
ATOM 1591 C CA . GLU A 1 199 ? 10.289 -1.169 -23.945 1.00 69.44 199 GLU A CA 1
ATOM 1592 C C . GLU A 1 199 ? 11.805 -1.404 -24.026 1.00 69.44 199 GLU A C 1
ATOM 1594 O O . GLU A 1 199 ? 12.238 -2.520 -24.272 1.00 69.44 199 GLU A O 1
ATOM 1599 N N . ASP A 1 200 ? 12.634 -0.393 -23.758 1.00 84.31 200 ASP A N 1
ATOM 1600 C CA . ASP A 1 200 ? 14.091 -0.514 -23.880 1.00 84.31 200 ASP A CA 1
ATOM 1601 C C . ASP A 1 200 ? 14.770 -0.506 -22.501 1.00 84.31 200 ASP A C 1
ATOM 1603 O O . ASP A 1 200 ? 14.578 0.456 -21.751 1.00 84.31 200 ASP A O 1
ATOM 1607 N N . PRO A 1 201 ? 15.636 -1.481 -22.162 1.00 85.75 201 PRO A N 1
ATOM 1608 C CA . PRO A 1 201 ? 16.464 -1.422 -20.956 1.00 85.75 201 PRO A CA 1
ATOM 1609 C C . PRO A 1 201 ? 17.222 -0.102 -20.796 1.00 85.75 201 PRO A C 1
ATOM 1611 O O . PRO A 1 201 ? 17.354 0.405 -19.688 1.00 85.75 201 PRO A O 1
ATOM 1614 N N . ARG A 1 202 ? 17.655 0.508 -21.904 1.00 87.62 202 ARG A N 1
ATOM 1615 C CA . ARG A 1 202 ? 18.374 1.791 -21.916 1.00 87.62 202 ARG A CA 1
ATOM 1616 C C . ARG A 1 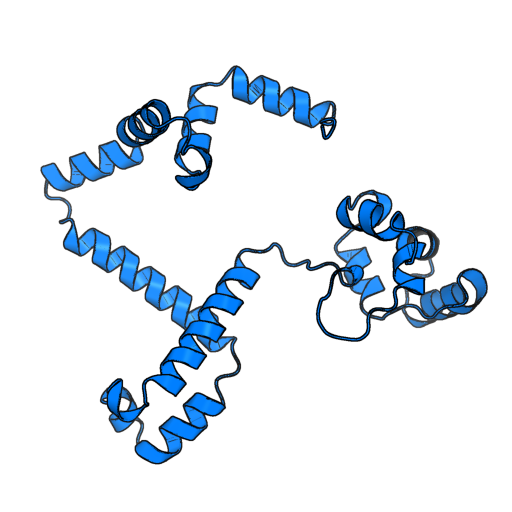202 ? 17.500 2.983 -21.523 1.00 87.62 202 ARG A C 1
ATOM 1618 O O . ARG A 1 202 ? 18.038 4.035 -21.193 1.00 87.62 202 ARG A O 1
ATOM 1625 N N . SER A 1 203 ? 16.175 2.837 -21.555 1.00 82.19 203 SER A N 1
ATOM 1626 C CA . SER A 1 203 ? 15.234 3.844 -21.042 1.00 82.19 203 SER A CA 1
ATOM 1627 C C . SER A 1 203 ? 14.928 3.697 -19.548 1.00 82.19 203 SER A C 1
ATOM 1629 O O . SER A 1 203 ? 14.312 4.587 -18.968 1.00 82.19 203 SER A O 1
ATOM 1631 N N . VAL A 1 204 ? 15.380 2.610 -18.916 1.00 82.00 204 VAL A N 1
ATOM 1632 C CA . VAL A 1 204 ? 15.195 2.351 -17.486 1.00 82.00 204 VAL A CA 1
ATOM 1633 C C . VAL A 1 204 ? 16.444 2.816 -16.738 1.00 82.00 204 VAL A C 1
ATOM 1635 O O . VAL A 1 204 ? 17.510 2.210 -16.852 1.00 82.00 204 VAL A O 1
ATOM 1638 N N . MET A 1 205 ? 16.327 3.899 -15.967 1.00 79.75 205 MET A N 1
ATOM 1639 C CA . MET A 1 205 ? 17.466 4.527 -15.281 1.00 79.75 205 MET A CA 1
ATOM 1640 C C . MET A 1 205 ? 18.139 3.566 -14.293 1.00 79.75 205 MET A C 1
ATOM 1642 O O . MET A 1 205 ? 19.362 3.460 -14.252 1.00 79.75 205 MET A O 1
ATOM 1646 N N . GLU A 1 206 ? 17.339 2.788 -13.575 1.00 83.12 206 GLU A N 1
ATOM 1647 C CA . GLU A 1 206 ? 17.765 1.764 -12.629 1.00 83.12 206 GLU A CA 1
ATOM 1648 C C . GLU A 1 206 ? 18.600 0.675 -13.309 1.00 83.12 206 GLU A C 1
ATOM 1650 O O . GLU A 1 206 ? 19.566 0.176 -12.731 1.00 83.12 206 GLU A O 1
ATOM 1655 N N . TRP A 1 207 ? 18.252 0.313 -14.549 1.00 89.00 207 TRP A N 1
ATOM 1656 C CA . TRP A 1 207 ? 19.028 -0.641 -15.334 1.00 89.00 207 TRP A CA 1
ATOM 1657 C C . TRP A 1 207 ? 20.361 -0.041 -15.774 1.00 89.00 207 TRP A C 1
ATOM 1659 O O . TRP A 1 207 ? 21.388 -0.705 -15.657 1.00 89.00 207 TRP A O 1
ATOM 1669 N N . VAL A 1 208 ? 20.360 1.209 -16.250 1.00 84.69 208 VAL A N 1
ATOM 1670 C CA . VAL A 1 208 ? 21.581 1.914 -16.675 1.00 84.69 208 VAL A CA 1
ATOM 1671 C C . VAL A 1 208 ? 22.578 1.991 -15.520 1.00 84.69 208 VAL A C 1
ATOM 1673 O O . VAL A 1 208 ? 23.753 1.661 -15.688 1.00 84.69 208 VAL A O 1
ATOM 1676 N N . GLU A 1 209 ? 22.107 2.354 -14.328 1.00 84.25 209 GLU A N 1
ATOM 1677 C CA . GLU A 1 209 ? 22.928 2.372 -13.118 1.00 84.25 209 GLU A CA 1
ATOM 1678 C C . GLU A 1 209 ? 23.413 0.974 -12.729 1.00 84.25 209 GLU A C 1
ATOM 1680 O O . GLU A 1 209 ? 24.577 0.791 -12.377 1.00 84.25 209 GLU A O 1
ATOM 1685 N N . TYR A 1 210 ? 22.537 -0.027 -12.803 1.00 85.31 210 TYR A N 1
ATOM 1686 C CA . TYR A 1 210 ? 22.864 -1.412 -12.484 1.00 85.31 210 TYR A CA 1
ATOM 1687 C C . TYR A 1 210 ? 23.919 -2.006 -13.435 1.00 85.31 210 TYR A C 1
ATOM 1689 O O . TYR A 1 210 ? 24.859 -2.663 -12.982 1.00 85.31 210 TYR A O 1
ATOM 1697 N N . ALA A 1 211 ? 23.792 -1.760 -14.741 1.00 86.88 211 ALA A N 1
ATOM 1698 C CA . ALA A 1 211 ? 24.709 -2.244 -15.768 1.00 86.88 211 ALA A CA 1
ATOM 1699 C C . ALA A 1 211 ? 26.090 -1.574 -15.677 1.00 86.88 211 ALA A C 1
ATOM 1701 O O . ALA A 1 211 ? 27.099 -2.219 -15.963 1.00 86.88 211 ALA A O 1
ATOM 1702 N N . ALA A 1 212 ? 26.138 -0.315 -15.227 1.00 83.19 212 ALA A N 1
ATOM 1703 C CA . ALA A 1 212 ? 27.366 0.461 -15.065 1.00 83.19 212 ALA A CA 1
ATOM 1704 C C . ALA A 1 212 ? 28.198 0.097 -13.818 1.00 83.19 212 ALA A C 1
ATOM 1706 O O . ALA A 1 212 ? 29.362 0.483 -13.733 1.00 83.19 212 ALA A O 1
ATOM 1707 N N . ARG A 1 213 ? 27.645 -0.634 -12.839 1.00 80.56 213 ARG A N 1
ATOM 1708 C CA . ARG A 1 213 ? 28.399 -1.047 -11.640 1.00 80.56 213 ARG A CA 1
ATOM 1709 C C . ARG A 1 213 ? 29.418 -2.138 -11.991 1.00 80.56 213 ARG A C 1
ATOM 1711 O O . ARG A 1 213 ? 29.042 -3.284 -12.240 1.00 80.56 213 ARG A O 1
ATOM 1718 N N . GLU A 1 214 ? 30.712 -1.828 -11.979 1.00 56.56 214 GLU A N 1
ATOM 1719 C CA . GLU A 1 214 ? 31.773 -2.844 -12.069 1.00 56.56 214 GLU A CA 1
ATOM 1720 C C . GLU A 1 214 ? 31.725 -3.792 -10.856 1.00 56.56 214 GLU A C 1
ATOM 1722 O O . GLU A 1 214 ? 31.294 -3.411 -9.767 1.00 56.56 214 GLU A O 1
ATOM 1727 N N . GLN A 1 215 ? 32.060 -5.069 -11.067 1.00 55.50 215 GLN A N 1
ATOM 1728 C CA . GLN A 1 215 ? 32.124 -6.054 -9.983 1.00 55.50 215 GLN A CA 1
ATOM 1729 C C . GLN A 1 215 ? 33.241 -5.664 -9.006 1.00 55.50 215 GLN A C 1
ATOM 1731 O O . GLN A 1 215 ? 34.376 -5.471 -9.435 1.00 55.50 215 GLN A O 1
ATOM 1736 N N . ALA A 1 216 ? 32.910 -5.574 -7.717 1.00 35.59 216 ALA A N 1
ATOM 1737 C CA . ALA A 1 216 ? 33.873 -5.870 -6.661 1.00 35.59 216 ALA A CA 1
ATOM 1738 C C . ALA A 1 216 ? 34.039 -7.392 -6.551 1.00 35.59 216 ALA A C 1
ATOM 1740 O O . ALA A 1 216 ? 33.021 -8.098 -6.768 1.00 35.59 216 ALA A O 1
#

Solvent-accessible surface area (backbone atoms only — not comparable to full-atom values): 12884 Å² total; per-residue (Å²): 131,88,82,72,51,75,66,56,49,50,52,52,51,50,39,69,70,37,54,68,62,41,44,57,54,61,56,69,51,64,68,74,83,42,61,92,38,59,67,59,54,52,49,35,51,63,68,33,65,66,50,45,50,50,56,47,35,49,73,72,61,78,47,52,74,63,61,56,48,50,56,51,49,56,51,52,49,51,53,51,49,62,53,51,76,74,49,92,53,62,72,57,50,59,55,46,41,77,77,34,64,88,47,67,72,51,61,81,68,63,47,66,78,75,74,29,66,70,60,52,50,50,53,52,52,52,48,56,57,48,54,53,59,73,71,43,73,94,62,81,48,75,84,71,54,93,70,78,89,68,60,63,79,41,56,55,43,42,54,60,56,46,52,43,32,73,75,64,35,72,46,73,70,54,33,22,54,49,27,42,73,77,67,73,31,68,56,60,79,66,48,67,59,47,46,74,76,42,80,54,51,82,77,35,66,70,49,49,57,58,49,67,56,75,86,128

pLDDT: mean 86.91, std 10.67, range [35.59, 97.06]

Organism: Shewanella violacea (strain JCM 10179 / CIP 106290 / LMG 19151 / DSS12) (NCBI:txid637905)